Protein AF-A0A929JTQ0-F1 (afdb_monomer)

Solvent-accessible surface area (backbone atoms only — not comparable to full-atom values): 19040 Å² total; per-residue (Å²): 134,83,78,92,74,85,78,52,72,68,59,50,51,52,53,49,51,53,52,39,44,45,23,65,72,21,88,80,27,29,71,74,43,48,47,44,51,53,51,51,36,35,36,47,30,20,32,76,68,68,42,73,74,62,90,76,63,31,26,30,46,83,87,25,57,42,44,72,71,56,53,58,56,50,50,52,32,43,75,69,57,45,27,46,80,41,82,46,68,64,90,87,49,61,96,83,59,78,66,40,67,24,44,34,36,72,54,76,80,70,85,81,57,53,71,69,56,48,52,34,52,49,54,45,41,73,76,47,35,88,51,52,60,68,56,52,42,60,41,53,55,30,16,57,58,51,66,74,34,55,76,71,35,63,47,65,60,86,83,49,82,63,34,72,68,53,68,36,60,52,51,68,73,53,55,47,56,74,69,57,40,58,81,59,66,94,68,70,91,62,75,94,76,77,92,78,84,56,94,44,71,80,52,72,68,55,52,48,49,47,41,56,57,54,30,48,44,89,91,67,53,68,66,54,94,89,44,71,41,42,38,60,64,45,48,51,52,17,53,49,65,44,66,57,71,70,88,66,90,65,91,68,80,71,46,69,45,49,46,24,16,41,35,19,32,41,34,42,74,64,45,26,37,55,94,48,15,62,64,34,20,49,52,50,21,51,52,30,36,43,60,72,46,32,44,68,53,66,66,55,56,72,76,57,65,64,93,47,76,50,51,68,46,32,26,58,39,44,62,70,50,39,46,74,62,91,61,84,78,132

Radius of gyration: 24.0 Å; Cα contacts (8 Å, |Δi|>4): 415; chains: 1; bounding box: 54×50×74 Å

Structure (mmCIF, N/CA/C/O backbone):
data_AF-A0A929JTQ0-F1
#
_entry.id   AF-A0A929JTQ0-F1
#
loop_
_atom_site.group_PDB
_atom_site.id
_atom_site.type_symbol
_atom_site.label_atom_id
_atom_site.label_alt_id
_atom_site.label_comp_id
_atom_site.label_asym_id
_atom_site.label_entity_id
_atom_site.label_seq_id
_atom_site.pdbx_PDB_ins_code
_atom_site.Cartn_x
_atom_site.Cartn_y
_atom_site.Cartn_z
_atom_site.occupancy
_atom_site.B_iso_or_equiv
_atom_site.auth_seq_id
_atom_site.auth_comp_id
_atom_site.auth_asym_id
_atom_site.auth_atom_id
_atom_site.pdbx_PDB_model_num
ATOM 1 N N . MET A 1 1 ? 11.206 11.860 13.163 1.00 41.91 1 MET A N 1
ATOM 2 C CA . MET A 1 1 ? 10.209 12.828 13.642 1.00 41.91 1 MET A CA 1
ATOM 3 C C . MET A 1 1 ? 9.107 11.986 14.241 1.00 41.91 1 MET A C 1
ATOM 5 O O . MET A 1 1 ? 8.365 11.363 13.494 1.00 41.91 1 MET A O 1
ATOM 9 N N . GLU A 1 2 ? 9.133 11.807 15.557 1.00 43.16 2 GLU A N 1
ATOM 10 C CA . GLU A 1 2 ? 7.980 11.273 16.280 1.00 43.16 2 GLU A CA 1
ATOM 11 C C . GLU A 1 2 ? 7.036 12.456 16.466 1.00 43.16 2 GLU A C 1
ATOM 13 O O . GLU A 1 2 ? 7.453 13.511 16.941 1.00 43.16 2 GLU A O 1
ATOM 18 N N . VAL A 1 3 ? 5.811 12.337 15.966 1.00 52.31 3 VAL A N 1
ATOM 19 C CA . VAL A 1 3 ? 4.768 13.316 16.265 1.00 52.31 3 VAL A CA 1
ATOM 20 C C . VAL A 1 3 ? 4.344 13.030 17.701 1.00 52.31 3 VAL A C 1
ATOM 22 O O . VAL A 1 3 ? 3.876 11.924 17.970 1.00 52.31 3 VAL A O 1
ATOM 25 N N . ASP A 1 4 ? 4.541 13.992 18.607 1.00 56.50 4 ASP A N 1
ATOM 26 C CA . ASP A 1 4 ? 4.052 13.926 19.990 1.00 56.50 4 ASP A CA 1
ATOM 27 C C . ASP A 1 4 ? 2.521 14.001 19.965 1.00 56.50 4 ASP A C 1
ATOM 29 O O . ASP A 1 4 ? 1.899 15.058 20.057 1.00 56.50 4 ASP A O 1
ATOM 33 N N . TYR A 1 5 ? 1.904 12.850 19.726 1.00 72.56 5 TYR A N 1
ATOM 34 C CA . TYR A 1 5 ? 0.466 12.678 19.699 1.00 72.56 5 TYR A CA 1
ATOM 35 C C . TYR A 1 5 ? 0.019 12.117 21.049 1.00 72.56 5 TYR A C 1
ATOM 37 O O . TYR A 1 5 ? 0.341 10.983 21.413 1.00 72.56 5 TYR A O 1
ATOM 45 N N . THR A 1 6 ? -0.724 12.928 21.799 1.00 78.25 6 THR A N 1
ATOM 46 C CA . THR A 1 6 ? -1.354 12.529 23.055 1.00 78.25 6 THR A CA 1
ATOM 47 C C . THR A 1 6 ? -2.768 12.036 22.778 1.00 78.25 6 THR A C 1
ATOM 49 O O . THR A 1 6 ? -3.643 12.776 22.337 1.00 78.25 6 THR A O 1
ATOM 52 N N . MET A 1 7 ? -2.981 10.749 23.025 1.00 86.06 7 MET A N 1
ATOM 53 C CA . MET A 1 7 ? -4.270 10.091 22.854 1.00 86.06 7 MET A CA 1
ATOM 54 C C . MET A 1 7 ? -5.093 10.229 24.136 1.00 86.06 7 MET A C 1
ATOM 56 O O . MET A 1 7 ? -4.613 9.871 25.216 1.00 86.06 7 MET A O 1
ATOM 60 N N . ASP A 1 8 ? -6.320 10.734 24.022 1.00 89.44 8 ASP A N 1
ATOM 61 C CA . ASP A 1 8 ? -7.249 10.769 25.150 1.00 89.44 8 ASP A CA 1
ATOM 62 C C . ASP A 1 8 ? -7.794 9.361 25.476 1.00 89.44 8 ASP A C 1
ATOM 64 O O . ASP A 1 8 ? -7.630 8.402 24.715 1.00 89.44 8 ASP A O 1
ATOM 68 N N . GLN A 1 9 ? -8.387 9.206 26.663 1.00 88.69 9 GLN A N 1
ATOM 69 C CA . GLN A 1 9 ? -8.849 7.897 27.135 1.00 88.69 9 GLN A CA 1
ATOM 70 C C . GLN A 1 9 ? -10.014 7.351 26.294 1.00 88.69 9 GLN A C 1
ATOM 72 O O . GLN A 1 9 ? -10.089 6.143 26.080 1.00 88.69 9 GLN A O 1
ATOM 77 N N . GLU A 1 10 ? -10.888 8.225 25.791 1.00 88.94 10 GLU A N 1
ATOM 78 C CA . GLU A 1 10 ? -12.033 7.838 24.964 1.00 88.94 10 GLU A CA 1
ATOM 79 C C . GLU A 1 10 ? -11.559 7.252 23.629 1.00 88.94 10 GLU A C 1
ATOM 81 O O . GLU A 1 10 ? -11.946 6.147 23.249 1.00 88.94 10 GLU A O 1
ATOM 86 N N . GLU A 1 11 ? -10.644 7.941 22.950 1.00 89.62 11 GLU A N 1
ATOM 87 C CA . GLU A 1 11 ? -10.046 7.482 21.704 1.00 89.62 11 GLU A CA 1
ATOM 88 C C . GLU A 1 11 ? -9.268 6.177 21.889 1.00 89.62 11 GLU A C 1
ATOM 90 O O . GLU A 1 11 ? -9.381 5.246 21.084 1.00 89.62 11 GLU A O 1
ATOM 95 N N . LYS A 1 12 ? -8.515 6.077 22.985 1.00 91.25 12 LYS A N 1
ATOM 96 C CA . LYS A 1 12 ? -7.801 4.857 23.350 1.00 91.25 12 LYS A CA 1
ATOM 97 C C . LYS A 1 12 ? -8.748 3.669 23.498 1.00 91.25 12 LYS A C 1
ATOM 99 O O . LYS A 1 12 ? -8.435 2.580 23.016 1.00 91.25 12 LYS A O 1
ATOM 104 N N . ASP A 1 13 ? -9.900 3.869 24.128 1.00 90.44 13 ASP A N 1
ATOM 105 C CA . ASP A 1 13 ? -10.902 2.821 24.309 1.00 90.44 13 ASP A CA 1
ATOM 106 C C . ASP A 1 13 ? -11.564 2.428 22.981 1.00 90.44 13 ASP A C 1
ATOM 108 O O . ASP A 1 13 ? -11.766 1.237 22.729 1.00 90.44 13 ASP A O 1
ATOM 112 N N . VAL A 1 14 ? -11.807 3.381 22.072 1.00 91.25 14 VAL A N 1
ATOM 113 C CA . VAL A 1 14 ? -12.258 3.073 20.702 1.00 91.25 14 VAL A CA 1
ATOM 114 C C . VAL A 1 14 ? -11.241 2.181 19.988 1.00 91.25 14 VAL A C 1
ATOM 116 O O . VAL A 1 14 ? -11.608 1.118 19.486 1.00 91.25 14 VAL A O 1
ATOM 119 N N . ILE A 1 15 ? -9.957 2.549 19.991 1.00 93.56 15 ILE A N 1
ATOM 120 C CA . ILE A 1 15 ? -8.895 1.757 19.350 1.00 93.56 15 ILE A CA 1
ATOM 121 C C . ILE A 1 15 ? -8.788 0.368 19.977 1.00 93.56 15 ILE A C 1
ATOM 123 O O . ILE A 1 15 ? -8.655 -0.618 19.248 1.00 93.56 15 ILE A O 1
ATOM 127 N N . LYS A 1 16 ? -8.889 0.261 21.309 1.00 92.75 16 LYS A N 1
ATOM 128 C CA . LYS A 1 16 ? -8.909 -1.039 21.991 1.00 92.75 16 LYS A CA 1
ATOM 129 C C . LYS A 1 16 ? -10.018 -1.929 21.447 1.00 92.75 16 LYS A C 1
ATOM 131 O O . LYS A 1 16 ? -9.743 -3.057 21.044 1.00 92.75 16 LYS A O 1
ATOM 136 N N . ASN A 1 17 ? -11.233 -1.398 21.353 1.00 92.25 17 ASN A N 1
ATOM 137 C CA . ASN A 1 17 ? -12.387 -2.137 20.849 1.00 92.25 17 ASN A CA 1
ATOM 138 C C . ASN A 1 17 ? -12.235 -2.533 19.369 1.00 92.25 17 ASN A C 1
ATOM 140 O O . ASN A 1 17 ? -12.619 -3.641 18.994 1.00 92.25 17 ASN A O 1
ATOM 144 N N . LEU A 1 18 ? -11.627 -1.685 18.528 1.00 94.00 18 LEU A N 1
ATOM 145 C CA . LEU A 1 18 ? -11.317 -2.026 17.131 1.00 94.00 18 LEU A CA 1
ATOM 146 C C . LEU A 1 18 ? -10.306 -3.180 17.031 1.00 94.00 18 LEU A C 1
ATOM 148 O O . LEU A 1 18 ? -10.489 -4.102 16.234 1.00 94.00 18 LEU A O 1
ATOM 152 N N . ILE A 1 19 ? -9.252 -3.149 17.852 1.00 94.12 19 ILE A N 1
ATOM 153 C CA . ILE A 1 19 ? -8.225 -4.199 17.904 1.00 94.12 19 ILE A CA 1
ATOM 154 C C . ILE A 1 19 ? -8.824 -5.518 18.397 1.00 94.12 19 ILE A C 1
ATOM 156 O O . ILE A 1 19 ? -8.577 -6.554 17.780 1.00 94.12 19 ILE A O 1
ATOM 160 N N . VAL A 1 20 ? -9.637 -5.484 19.459 1.00 93.19 20 VAL A N 1
ATOM 161 C CA . VAL A 1 20 ? -10.366 -6.656 19.969 1.00 93.19 20 VAL A CA 1
ATOM 162 C C . VAL A 1 20 ? -11.252 -7.237 18.874 1.00 93.19 20 VAL A C 1
ATOM 164 O O . VAL A 1 20 ? -11.147 -8.425 18.576 1.00 93.19 20 VAL A O 1
ATOM 167 N N . TYR A 1 21 ? -12.056 -6.399 18.209 1.00 93.75 21 TYR A N 1
ATOM 168 C CA . TYR A 1 21 ? -12.932 -6.830 17.121 1.00 93.75 21 TYR A CA 1
ATOM 169 C C . TYR A 1 21 ? -12.148 -7.586 16.042 1.00 93.75 21 TYR A C 1
ATOM 171 O O . TYR A 1 21 ? -12.494 -8.721 15.716 1.00 93.75 21 TYR A O 1
ATOM 179 N N . LEU A 1 22 ? -11.069 -6.989 15.519 1.00 94.75 22 LEU A N 1
ATOM 180 C CA . LEU A 1 22 ? -10.238 -7.616 14.487 1.00 94.75 22 LEU A CA 1
ATOM 181 C C . LEU A 1 22 ? -9.545 -8.882 15.001 1.00 94.75 22 LEU A C 1
ATOM 183 O O . LEU A 1 22 ? -9.461 -9.864 14.266 1.00 94.75 22 LEU A O 1
ATOM 187 N N . GLY A 1 23 ? -9.076 -8.886 16.251 1.00 93.25 23 GLY A N 1
ATOM 188 C CA . GLY A 1 23 ? -8.448 -10.044 16.890 1.00 93.25 23 GLY A CA 1
ATOM 189 C C . GLY A 1 23 ? -9.393 -11.231 17.078 1.00 93.25 23 GLY A C 1
ATOM 190 O O . GLY A 1 23 ? -8.931 -12.373 17.088 1.00 93.25 23 GLY A O 1
ATOM 191 N N . CYS A 1 24 ? -10.702 -10.983 17.192 1.00 92.00 24 CYS A N 1
ATOM 192 C CA . CYS A 1 24 ? -11.729 -12.023 17.203 1.00 92.00 24 CYS A CA 1
ATOM 193 C C . CYS A 1 24 ? -12.063 -12.528 15.793 1.00 92.00 24 CYS A C 1
ATOM 195 O O . CYS A 1 24 ? -12.290 -13.721 15.611 1.00 92.00 24 CYS A O 1
ATOM 197 N N . THR A 1 25 ? -12.147 -11.634 14.803 1.00 92.62 25 THR A N 1
ATOM 198 C CA . THR A 1 25 ? -12.738 -11.963 13.494 1.00 92.62 25 THR A CA 1
ATOM 199 C C . THR A 1 25 ? -11.727 -12.328 12.414 1.00 92.62 25 THR A C 1
ATOM 201 O O . THR A 1 25 ? -12.088 -13.006 11.462 1.00 92.62 25 THR A O 1
ATOM 204 N N . VAL A 1 26 ? -10.476 -11.875 12.518 1.00 92.44 26 VAL A N 1
ATOM 205 C CA . VAL A 1 26 ? -9.445 -12.129 11.506 1.00 92.44 26 VAL A CA 1
ATOM 206 C C . VAL A 1 26 ? -8.590 -13.323 11.929 1.00 92.44 26 VAL A C 1
ATOM 208 O O . VAL A 1 26 ? -7.926 -13.314 12.970 1.00 92.44 26 VAL A O 1
ATOM 211 N N . SER A 1 27 ? -8.583 -14.374 11.106 1.00 88.06 27 SER A N 1
ATOM 212 C CA . SER A 1 27 ? -7.872 -15.625 11.401 1.00 88.06 27 SER A CA 1
ATOM 213 C C . SER A 1 27 ? -6.362 -15.423 11.531 1.00 88.06 27 SER A C 1
ATOM 215 O O . SER A 1 27 ? -5.783 -15.795 12.551 1.00 88.06 27 SER A O 1
ATOM 217 N N . HIS A 1 28 ? -5.749 -14.758 10.549 1.00 88.38 28 HIS A N 1
ATOM 218 C CA . HIS A 1 28 ? -4.313 -14.472 10.506 1.00 88.38 28 HIS A CA 1
ATOM 219 C C . HIS A 1 28 ? -4.061 -12.966 10.629 1.00 88.38 28 HIS A C 1
ATOM 221 O O . HIS A 1 28 ? -3.900 -12.263 9.625 1.00 88.38 28 HIS A O 1
ATOM 227 N N . LEU A 1 29 ? -4.068 -12.459 11.864 1.00 92.94 29 LEU A N 1
ATOM 228 C CA . LEU A 1 29 ? -3.892 -11.039 12.167 1.00 92.94 29 LEU A CA 1
ATOM 229 C C . LEU A 1 29 ? -2.488 -10.754 12.711 1.00 92.94 29 LEU A C 1
ATOM 231 O O . LEU A 1 29 ? -2.248 -10.811 13.908 1.00 92.94 29 LEU A O 1
ATOM 235 N N . GLN A 1 30 ? -1.548 -10.424 11.833 1.00 91.69 30 GLN A N 1
ATOM 236 C CA . GLN A 1 30 ? -0.231 -9.919 12.240 1.00 91.69 30 GLN A CA 1
ATOM 237 C C . GLN A 1 30 ? -0.335 -8.449 12.681 1.00 91.69 30 GLN A C 1
ATOM 239 O O . GLN A 1 30 ? -1.172 -7.720 12.148 1.00 91.69 30 GLN A O 1
ATOM 244 N N . GLU A 1 31 ? 0.555 -7.972 13.561 1.00 90.44 31 GLU A N 1
ATOM 245 C CA . GLU A 1 31 ? 0.602 -6.555 13.989 1.00 90.44 31 GLU A CA 1
ATOM 246 C C . GLU A 1 31 ? 0.649 -5.590 12.793 1.00 90.44 31 GLU A C 1
ATOM 248 O O . GLU A 1 31 ? -0.105 -4.618 12.711 1.00 90.44 31 GLU A O 1
ATOM 253 N N . VAL A 1 32 ? 1.484 -5.908 11.801 1.00 89.38 32 VAL A N 1
ATOM 254 C CA . VAL A 1 32 ? 1.602 -5.108 10.578 1.00 89.38 32 VAL A CA 1
ATOM 255 C C . VAL A 1 32 ? 0.312 -5.101 9.756 1.00 89.38 32 VAL A C 1
ATOM 257 O O . VAL A 1 32 ? -0.032 -4.059 9.204 1.00 89.38 32 VAL A O 1
ATOM 260 N N . LYS A 1 33 ? -0.433 -6.218 9.706 1.00 93.94 33 LYS A N 1
ATOM 261 C CA . LYS A 1 33 ? -1.731 -6.313 9.016 1.00 93.94 33 LYS A CA 1
ATOM 262 C C . LYS A 1 33 ? -2.813 -5.550 9.780 1.00 93.94 33 LYS A C 1
ATOM 264 O O . LYS A 1 33 ? -3.588 -4.840 9.152 1.00 93.94 33 LYS A O 1
ATOM 269 N N . LEU A 1 34 ? -2.825 -5.638 11.110 1.00 95.12 34 LEU A N 1
ATOM 270 C CA . LEU A 1 34 ? -3.737 -4.898 11.983 1.00 95.12 34 LEU A CA 1
ATOM 271 C C . LEU A 1 34 ? -3.653 -3.388 11.734 1.00 95.12 34 LEU A C 1
ATOM 273 O O . LEU A 1 34 ? -4.678 -2.751 11.513 1.00 95.12 34 LEU A O 1
ATOM 277 N N . ASN A 1 35 ? -2.439 -2.833 11.677 1.00 94.31 35 ASN A N 1
ATOM 278 C CA . ASN A 1 35 ? -2.235 -1.406 11.409 1.00 94.31 35 ASN A CA 1
ATOM 279 C C . ASN A 1 35 ? -2.871 -0.980 10.071 1.00 94.31 35 ASN A C 1
ATOM 281 O O . ASN A 1 35 ? -3.588 0.017 10.004 1.00 94.31 35 ASN A O 1
ATOM 285 N N . LYS A 1 36 ? -2.685 -1.788 9.014 1.00 95.88 36 LYS A N 1
ATOM 286 C CA . LYS A 1 36 ? -3.285 -1.506 7.701 1.00 95.88 36 LYS A CA 1
ATOM 287 C C . LYS A 1 36 ? -4.802 -1.674 7.711 1.00 95.88 36 LYS A C 1
ATOM 289 O O . LYS A 1 36 ? -5.483 -0.846 7.127 1.00 95.88 36 LYS A O 1
ATOM 294 N N . LEU A 1 37 ? -5.340 -2.695 8.380 1.00 97.44 37 LEU A N 1
ATOM 295 C CA . LEU A 1 37 ? -6.789 -2.907 8.465 1.00 97.44 37 LEU A CA 1
ATOM 296 C C . LEU A 1 37 ? -7.502 -1.778 9.217 1.00 97.44 37 LEU A C 1
ATOM 298 O O . LEU A 1 37 ? -8.585 -1.383 8.801 1.00 97.44 37 LEU A O 1
ATOM 302 N N . ILE A 1 38 ? -6.892 -1.210 10.263 1.00 96.88 38 ILE A N 1
ATOM 303 C CA . ILE A 1 38 ? -7.450 -0.028 10.941 1.00 96.88 38 ILE A CA 1
ATOM 304 C C . ILE A 1 38 ? -7.435 1.184 9.999 1.00 96.88 38 ILE A C 1
ATOM 306 O O . ILE A 1 38 ? -8.422 1.912 9.932 1.00 96.88 38 ILE A O 1
ATOM 310 N N . TYR A 1 39 ? -6.379 1.366 9.200 1.00 97.25 39 TYR A N 1
ATOM 311 C CA . TYR A 1 39 ? -6.379 2.388 8.149 1.00 97.25 39 TYR A CA 1
ATOM 312 C C . TYR A 1 39 ? -7.484 2.157 7.100 1.00 97.25 39 TYR A C 1
ATOM 314 O O . TYR A 1 39 ? -8.177 3.099 6.725 1.00 97.25 39 TYR A O 1
ATOM 322 N N . VAL A 1 40 ? -7.703 0.914 6.650 1.00 97.50 40 VAL A N 1
ATOM 323 C CA . VAL A 1 40 ? -8.821 0.593 5.741 1.00 97.50 40 VAL A CA 1
ATOM 324 C C . VAL A 1 40 ? -10.165 0.922 6.393 1.00 97.50 40 VAL A C 1
ATOM 326 O O . VAL A 1 40 ? -11.017 1.534 5.755 1.00 97.50 40 VAL A O 1
ATOM 329 N N . ALA A 1 41 ? -10.335 0.607 7.678 1.00 97.06 41 ALA A N 1
ATOM 330 C CA . ALA A 1 41 ? -11.531 0.978 8.424 1.00 97.06 41 ALA A CA 1
ATOM 331 C C . ALA A 1 41 ? -11.725 2.497 8.510 1.00 97.06 41 ALA A C 1
ATOM 333 O O . ALA A 1 41 ? -12.853 2.960 8.365 1.00 97.06 41 ALA A O 1
ATOM 334 N N . HIS A 1 42 ? -10.653 3.285 8.653 1.00 95.75 42 HIS A N 1
ATOM 335 C CA . HIS A 1 42 ? -10.734 4.747 8.561 1.00 95.75 42 HIS A CA 1
ATOM 336 C C . HIS A 1 42 ? -11.249 5.208 7.197 1.00 95.75 42 HIS A C 1
ATOM 338 O O . HIS A 1 42 ? -12.134 6.060 7.148 1.00 95.75 42 HIS A O 1
ATOM 344 N N . LEU A 1 43 ? -10.736 4.635 6.102 1.00 96.12 43 LEU A N 1
ATOM 345 C CA . LEU A 1 43 ? -11.192 4.970 4.750 1.00 96.12 43 LEU A CA 1
ATOM 346 C C . LEU A 1 43 ? -12.678 4.668 4.569 1.00 96.12 43 LEU A C 1
ATOM 348 O O . LEU A 1 43 ? -13.425 5.525 4.104 1.00 96.12 43 LEU A O 1
ATOM 352 N N . TYR A 1 44 ? -13.107 3.470 4.965 1.00 97.38 44 TYR A N 1
ATOM 353 C CA . TYR A 1 44 ? -14.489 3.024 4.806 1.00 97.38 44 TYR A CA 1
ATOM 354 C C . TYR A 1 44 ? -15.438 3.853 5.676 1.00 97.38 44 TYR A C 1
ATOM 356 O O . TYR A 1 44 ? -16.478 4.301 5.200 1.00 97.38 44 TYR A O 1
ATOM 364 N N . HIS A 1 45 ? -15.070 4.109 6.936 1.00 96.56 45 HIS A N 1
ATOM 365 C CA . HIS A 1 45 ? -15.885 4.913 7.845 1.00 96.56 45 HIS A CA 1
ATOM 366 C C . HIS A 1 45 ? -16.037 6.351 7.346 1.00 96.56 45 HIS A C 1
ATOM 368 O O . HIS A 1 45 ? -17.151 6.866 7.263 1.00 96.56 45 HIS A O 1
ATOM 374 N N . TYR A 1 46 ? -14.924 6.978 6.961 1.00 96.31 46 TYR A N 1
ATOM 375 C CA . TYR A 1 46 ? -14.929 8.352 6.480 1.00 96.31 46 TYR A CA 1
ATOM 376 C C . TYR A 1 46 ? -15.681 8.486 5.155 1.00 96.31 46 TYR A C 1
ATOM 378 O O . TYR A 1 46 ? -16.446 9.427 4.982 1.00 96.31 46 TYR A O 1
ATOM 386 N N . SER A 1 47 ? -15.535 7.514 4.253 1.00 94.56 47 SER A N 1
ATOM 387 C CA . SER A 1 47 ? -16.283 7.450 2.997 1.00 94.56 47 SER A CA 1
ATOM 388 C C . SER A 1 47 ? -17.800 7.355 3.223 1.00 94.56 47 SER A C 1
ATOM 390 O O . SER A 1 47 ? -18.548 8.126 2.626 1.00 94.56 47 SER A O 1
ATOM 392 N N . ASN A 1 48 ? -18.240 6.486 4.141 1.00 95.19 48 ASN A N 1
ATOM 393 C CA . ASN A 1 48 ? -19.660 6.234 4.410 1.00 95.19 48 ASN A CA 1
ATOM 394 C C . ASN A 1 48 ? -20.344 7.350 5.218 1.00 95.19 48 ASN A C 1
ATOM 396 O O . ASN A 1 48 ? -21.523 7.632 5.007 1.00 95.19 48 ASN A O 1
ATOM 400 N N . TYR A 1 49 ? -19.637 7.951 6.181 1.00 95.12 49 TYR A N 1
ATOM 401 C CA . TYR A 1 49 ? -20.251 8.825 7.191 1.00 95.12 49 TYR A CA 1
ATOM 402 C C . TYR A 1 49 ? -19.673 10.243 7.232 1.00 95.12 49 TYR A C 1
ATOM 404 O O . TYR A 1 49 ? -20.207 11.093 7.940 1.00 95.12 49 TYR A O 1
ATOM 412 N N . GLY A 1 50 ? -18.580 10.519 6.513 1.00 93.44 50 GLY A N 1
ATOM 413 C CA . GLY A 1 50 ? -17.890 11.813 6.548 1.00 93.44 50 GLY A CA 1
ATOM 414 C C . GLY A 1 50 ? -17.205 12.133 7.880 1.00 93.44 50 GLY A C 1
ATOM 415 O O . GLY A 1 50 ? -16.790 13.270 8.098 1.00 93.44 50 GLY A O 1
ATOM 416 N N . LEU A 1 51 ? -17.082 11.147 8.774 1.00 92.94 51 LEU A N 1
ATOM 417 C CA . LEU A 1 51 ? -16.483 11.276 10.102 1.00 92.94 51 LEU A CA 1
ATOM 418 C C . LEU A 1 51 ? -15.261 10.368 10.223 1.00 92.94 51 LEU A C 1
ATOM 420 O O . LEU A 1 51 ? -15.214 9.288 9.634 1.00 92.94 51 LEU A O 1
ATOM 424 N N . LEU A 1 52 ? -14.251 10.811 10.971 1.00 90.81 52 LEU A N 1
ATOM 425 C CA . LEU A 1 52 ? -13.104 9.964 11.275 1.00 90.81 52 LEU A CA 1
ATOM 426 C C . LEU A 1 52 ? -13.490 8.915 12.317 1.00 90.81 52 LEU A C 1
ATOM 428 O O . LEU A 1 52 ? -14.133 9.239 13.312 1.00 90.81 52 LEU A O 1
ATOM 432 N N . LEU A 1 53 ? -13.048 7.676 12.101 1.00 91.19 53 LEU A N 1
ATOM 433 C CA . LEU A 1 53 ? -13.258 6.588 13.057 1.00 91.19 53 LEU A CA 1
ATOM 434 C C . LEU A 1 53 ? -12.460 6.823 14.352 1.00 91.19 53 LEU A C 1
ATOM 436 O O . LEU A 1 53 ? -12.976 6.598 15.443 1.00 91.19 53 LEU A O 1
ATOM 440 N N . THR A 1 54 ? -11.220 7.305 14.226 1.00 91.50 54 THR A N 1
ATOM 441 C CA . THR A 1 54 ? -10.388 7.824 15.322 1.00 91.50 54 THR A CA 1
ATOM 442 C C . THR A 1 54 ? -9.585 9.034 14.825 1.00 91.50 54 THR A C 1
ATOM 444 O O . THR A 1 54 ? -9.452 9.248 13.617 1.00 91.50 54 THR A O 1
ATOM 447 N N . LYS A 1 55 ? -9.025 9.837 15.735 1.00 91.12 55 LYS A N 1
ATOM 448 C CA . LYS A 1 55 ? -8.137 10.969 15.405 1.00 91.12 55 LYS A CA 1
ATOM 449 C C . LYS A 1 55 ? -6.679 10.526 15.225 1.00 91.12 55 LYS A C 1
ATOM 451 O O . LYS A 1 55 ? -5.804 11.362 15.008 1.00 91.12 55 LYS A O 1
ATOM 456 N N . THR A 1 56 ? -6.410 9.225 15.317 1.00 91.38 56 THR A N 1
ATOM 457 C CA . THR A 1 56 ? -5.065 8.664 15.288 1.00 91.38 56 THR A CA 1
ATOM 458 C C . THR A 1 56 ? -4.390 8.974 13.953 1.00 91.38 56 THR A C 1
ATOM 460 O O . THR A 1 56 ? -4.904 8.578 12.900 1.00 91.38 56 THR A O 1
ATOM 463 N N . PRO A 1 57 ? -3.225 9.645 13.961 1.00 91.75 57 PRO A N 1
ATOM 464 C CA . PRO A 1 57 ? -2.531 9.976 12.732 1.00 91.75 57 PRO A CA 1
ATOM 465 C C . PRO A 1 57 ? -1.894 8.724 12.124 1.00 91.75 57 PRO A C 1
ATOM 467 O O . PRO A 1 57 ? -1.142 7.995 12.776 1.00 91.75 57 PRO A O 1
ATOM 470 N N . PHE A 1 58 ? -2.156 8.508 10.837 1.00 94.44 58 PHE A N 1
ATOM 471 C CA . PHE A 1 58 ? -1.424 7.540 10.029 1.00 94.44 58 PHE A CA 1
ATOM 472 C C . PHE A 1 58 ? -0.337 8.266 9.258 1.00 94.44 58 PHE A C 1
ATOM 474 O O . PHE A 1 58 ? -0.631 9.143 8.457 1.00 94.44 58 PHE A O 1
ATOM 481 N N . LEU A 1 59 ? 0.915 7.886 9.472 1.00 89.81 59 LEU A N 1
ATOM 482 C CA . LEU A 1 59 ? 2.039 8.405 8.710 1.00 89.81 59 LEU A CA 1
ATOM 483 C C . LEU A 1 59 ? 2.208 7.616 7.412 1.00 89.81 59 LEU A C 1
ATOM 485 O O . LEU A 1 59 ? 2.055 6.387 7.384 1.00 89.81 59 LEU A O 1
ATOM 489 N N . ASN A 1 60 ? 2.573 8.311 6.341 1.00 83.69 60 ASN A N 1
ATOM 490 C CA . ASN A 1 60 ? 2.907 7.681 5.073 1.00 83.69 60 ASN A CA 1
ATOM 491 C C . ASN A 1 60 ? 4.327 7.090 5.120 1.00 83.69 60 ASN A C 1
ATOM 493 O O . ASN A 1 60 ? 5.315 7.823 5.134 1.00 83.69 60 ASN A O 1
ATOM 497 N N . PHE A 1 61 ? 4.453 5.760 5.082 1.00 81.94 61 PHE A N 1
ATOM 498 C CA . PHE A 1 61 ? 5.745 5.094 4.910 1.00 81.94 61 PHE A CA 1
ATOM 499 C C . PHE A 1 61 ? 5.806 4.211 3.662 1.00 81.94 61 PHE A C 1
ATOM 501 O O . PHE A 1 61 ? 4.795 3.815 3.096 1.00 81.94 61 PHE A O 1
ATOM 508 N N . SER A 1 62 ? 7.024 3.820 3.262 1.00 73.00 62 SER A N 1
ATOM 509 C CA . SER A 1 62 ? 7.288 2.922 2.125 1.00 73.00 62 SER A CA 1
ATOM 510 C C . SER A 1 62 ? 6.530 1.601 2.181 1.00 73.00 62 SER A C 1
ATOM 512 O O . SER A 1 62 ? 6.133 1.072 1.152 1.00 73.00 62 SER A O 1
ATOM 514 N N . HIS A 1 63 ? 6.297 1.097 3.385 1.00 79.38 63 HIS A N 1
ATOM 515 C CA . HIS A 1 63 ? 5.575 -0.137 3.652 1.00 79.38 63 HIS A CA 1
ATOM 516 C C . HIS A 1 63 ? 4.100 0.137 4.006 1.00 79.38 63 HIS A C 1
ATOM 518 O O . HIS 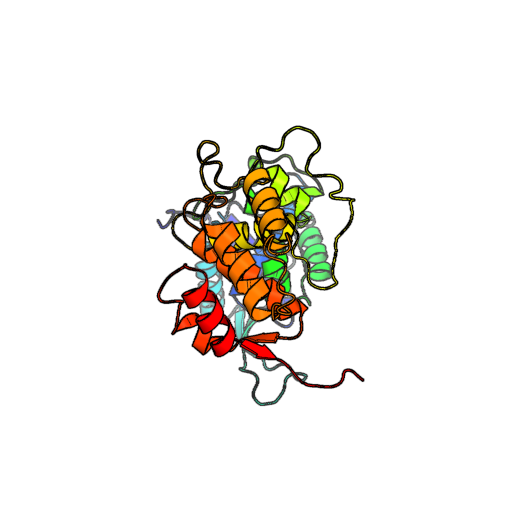A 1 63 ? 3.485 -0.611 4.769 1.00 79.38 63 HIS A O 1
ATOM 524 N N . GLY A 1 64 ? 3.527 1.227 3.492 1.00 88.50 64 GLY A N 1
ATOM 525 C CA . GLY A 1 64 ? 2.131 1.614 3.682 1.00 88.50 64 GLY A CA 1
ATOM 526 C C . GLY A 1 64 ? 1.871 2.466 4.934 1.00 88.50 64 GLY A C 1
ATOM 527 O O . GLY A 1 64 ? 2.795 2.752 5.697 1.00 88.50 64 GLY A O 1
ATOM 528 N N . PRO A 1 65 ? 0.603 2.828 5.187 1.00 93.44 65 PRO A N 1
ATOM 529 C CA . PRO A 1 65 ? 0.191 3.719 6.278 1.00 93.44 65 PRO A CA 1
ATOM 530 C C . PRO A 1 65 ? 0.509 3.124 7.653 1.00 93.44 65 PRO A C 1
ATOM 532 O O . PRO A 1 65 ? 0.235 1.947 7.884 1.00 93.44 65 PRO A O 1
ATOM 535 N N . HIS A 1 66 ? 1.096 3.899 8.562 1.00 92.19 66 HIS A N 1
ATOM 536 C CA . HIS A 1 66 ? 1.478 3.420 9.892 1.00 92.19 66 HIS A CA 1
ATOM 537 C C . HIS A 1 66 ? 1.072 4.403 10.984 1.00 92.19 66 HIS A C 1
ATOM 539 O O . HIS A 1 66 ? 1.477 5.562 10.958 1.00 92.19 66 HIS A O 1
ATOM 545 N N . ALA A 1 67 ? 0.350 3.911 11.982 1.00 92.75 67 ALA A N 1
ATOM 546 C CA . ALA A 1 67 ? 0.102 4.631 13.223 1.00 92.75 67 ALA A CA 1
ATOM 547 C C . ALA A 1 67 ? 0.913 4.011 14.372 1.00 92.75 67 ALA A C 1
ATOM 549 O O . ALA A 1 67 ? 0.690 2.850 14.728 1.00 92.75 67 ALA A O 1
ATOM 550 N N . SER A 1 68 ? 1.839 4.778 14.958 1.00 87.75 68 SER A N 1
ATOM 551 C CA . SER A 1 68 ? 2.672 4.341 16.092 1.00 87.75 68 SER A CA 1
ATOM 552 C C . SER A 1 68 ? 1.855 4.153 17.374 1.00 87.75 68 SER A C 1
ATOM 554 O O . SER A 1 68 ? 2.116 3.225 18.138 1.00 87.75 68 SER A O 1
ATOM 556 N N . ALA A 1 69 ? 0.815 4.972 17.567 1.00 89.12 69 ALA A N 1
ATOM 557 C CA . ALA A 1 69 ? -0.092 4.900 18.713 1.00 89.12 69 ALA A CA 1
ATOM 558 C C . ALA A 1 69 ? -0.812 3.545 18.830 1.00 89.12 69 ALA A C 1
ATOM 560 O O . ALA A 1 69 ? -1.137 3.107 19.928 1.00 89.12 69 ALA A O 1
ATOM 561 N N . LEU A 1 70 ? -1.009 2.823 17.721 1.00 91.94 70 LEU A N 1
ATOM 562 C CA . LEU A 1 70 ? -1.612 1.489 17.775 1.00 91.94 70 LEU A CA 1
ATOM 563 C C . LEU A 1 70 ? -0.732 0.499 18.543 1.00 91.94 70 LEU A C 1
ATOM 565 O O . LEU A 1 70 ? -1.251 -0.360 19.249 1.00 91.94 70 LEU A O 1
ATOM 569 N N . ARG A 1 71 ? 0.596 0.630 18.447 1.00 90.56 71 ARG A N 1
ATOM 570 C CA . ARG A 1 71 ? 1.531 -0.288 19.104 1.00 90.56 71 ARG A CA 1
ATOM 571 C C . ARG A 1 71 ? 1.482 -0.168 20.623 1.00 90.56 71 ARG A C 1
ATOM 573 O O . ARG A 1 71 ? 1.508 -1.188 21.306 1.00 90.56 71 ARG A O 1
ATOM 580 N N . SER A 1 72 ? 1.365 1.049 21.157 1.00 90.25 72 SER A N 1
ATOM 581 C CA . SER A 1 72 ? 1.222 1.240 22.606 1.00 90.25 72 SER A CA 1
ATOM 582 C C . SER A 1 72 ? -0.085 0.631 23.123 1.00 90.25 72 SER A C 1
ATOM 584 O O . SER A 1 72 ? -0.073 -0.042 24.151 1.00 90.25 72 SER A O 1
ATOM 586 N N . VAL A 1 73 ? -1.187 0.764 22.375 1.00 92.75 73 VAL A N 1
ATOM 587 C CA . VAL A 1 73 ? -2.477 0.148 22.732 1.00 92.75 73 VAL A CA 1
ATOM 588 C C . VAL A 1 73 ? -2.428 -1.380 22.671 1.00 92.75 73 VAL A C 1
ATOM 590 O O . VAL A 1 73 ? -3.010 -2.043 23.529 1.00 92.75 73 VAL A O 1
ATOM 593 N N . ILE A 1 74 ? -1.735 -1.953 21.682 1.00 92.12 74 ILE A N 1
ATOM 594 C CA . ILE A 1 74 ? -1.527 -3.406 21.593 1.00 92.12 74 ILE A CA 1
ATOM 595 C C . ILE A 1 74 ? -0.738 -3.900 22.808 1.00 92.12 74 ILE A C 1
ATOM 597 O O . ILE A 1 74 ? -1.167 -4.856 23.447 1.00 92.12 74 ILE A O 1
ATOM 601 N N . ASN A 1 75 ? 0.368 -3.237 23.157 1.00 91.62 75 ASN A N 1
ATOM 602 C CA . ASN A 1 75 ? 1.203 -3.630 24.295 1.00 91.62 75 ASN A CA 1
ATOM 603 C C . ASN A 1 75 ? 0.414 -3.633 25.610 1.00 91.62 75 ASN A C 1
ATOM 605 O O . ASN A 1 75 ? 0.456 -4.615 26.339 1.00 91.62 75 ASN A O 1
ATOM 609 N N . GLU A 1 76 ? -0.389 -2.604 25.871 1.00 91.69 76 GLU A N 1
ATOM 610 C CA . GLU A 1 76 ? -1.238 -2.557 27.068 1.00 91.69 76 GLU A CA 1
ATOM 611 C C . GLU A 1 76 ? -2.297 -3.671 27.092 1.00 91.69 76 GLU A C 1
ATOM 613 O O . GLU A 1 76 ? -2.618 -4.240 28.139 1.00 91.69 76 GLU A O 1
ATOM 618 N N . GLN A 1 77 ? -2.857 -4.021 25.933 1.00 90.00 77 GLN A N 1
ATOM 619 C CA . GLN A 1 77 ? -3.793 -5.139 25.839 1.00 90.00 77 GLN A CA 1
ATOM 620 C C . GLN A 1 77 ? -3.121 -6.503 26.042 1.00 90.00 77 GLN A C 1
ATOM 622 O O . GLN A 1 77 ? -3.758 -7.415 26.570 1.00 90.00 77 GLN A O 1
ATOM 627 N N . LEU A 1 78 ? -1.850 -6.641 25.660 1.00 90.94 78 LEU A N 1
ATOM 628 C CA . LEU A 1 78 ? -1.039 -7.820 25.965 1.00 90.94 78 LEU A CA 1
ATOM 629 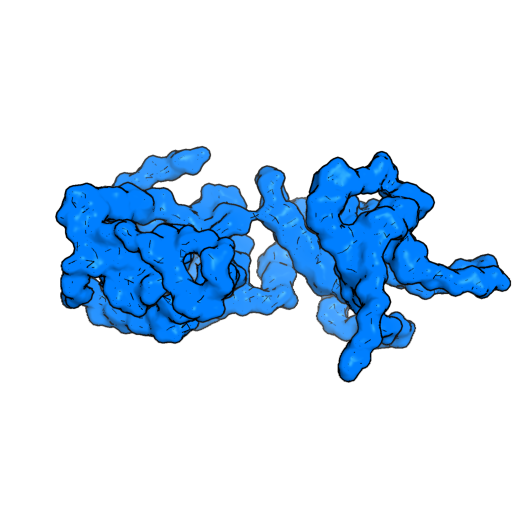C C . LEU A 1 78 ? -0.707 -7.886 27.464 1.00 90.94 78 LEU A C 1
ATOM 631 O O . LEU A 1 78 ? -0.882 -8.933 28.077 1.00 90.94 78 LEU A O 1
ATOM 635 N N . GLU A 1 79 ? -0.306 -6.768 28.074 1.00 91.81 79 GLU A N 1
ATOM 636 C CA . GLU A 1 79 ? 0.003 -6.672 29.511 1.00 91.81 79 GLU A CA 1
ATOM 637 C C . GLU A 1 79 ? -1.218 -6.964 30.394 1.00 91.81 79 GLU A C 1
ATOM 639 O O . GLU A 1 79 ? -1.107 -7.619 31.430 1.00 91.81 79 GLU A O 1
ATOM 644 N N . SER A 1 80 ? -2.404 -6.531 29.962 1.00 88.44 80 SER A N 1
ATOM 645 C CA . SER A 1 80 ? -3.673 -6.812 30.646 1.00 88.44 80 SER A CA 1
ATOM 646 C C . SER A 1 80 ? -4.257 -8.199 30.347 1.00 88.44 80 SER A C 1
ATOM 648 O O . SER A 1 80 ? -5.333 -8.518 30.847 1.00 88.44 80 SER A O 1
ATOM 650 N N . ASN A 1 81 ? -3.578 -9.032 29.545 1.00 86.38 81 ASN A N 1
ATOM 651 C CA . ASN A 1 81 ? -4.056 -10.337 29.061 1.00 86.38 81 ASN A CA 1
ATOM 652 C C . ASN A 1 81 ? -5.382 -10.292 28.272 1.00 86.38 81 ASN A C 1
ATOM 654 O O . ASN A 1 81 ? -6.033 -11.321 28.082 1.00 86.38 81 ASN A O 1
ATOM 658 N N . SER A 1 82 ? -5.778 -9.116 27.775 1.00 85.56 82 SER A N 1
ATOM 659 C CA . SER A 1 82 ? -6.952 -8.956 26.902 1.00 85.56 82 SER A CA 1
ATOM 660 C C . SER A 1 82 ? -6.693 -9.524 25.500 1.00 85.56 82 SER A C 1
ATOM 662 O O . SER A 1 82 ? -7.614 -9.945 24.797 1.00 85.56 82 SER A O 1
ATOM 664 N N . MET A 1 83 ? -5.423 -9.565 25.098 1.00 89.12 83 MET A N 1
ATOM 665 C CA . MET A 1 83 ? -4.948 -10.146 23.846 1.00 89.12 83 MET A CA 1
ATOM 666 C C . MET A 1 83 ? -3.789 -11.100 24.138 1.00 89.12 83 MET A C 1
ATOM 668 O O . MET A 1 83 ? -3.095 -10.963 25.145 1.00 89.12 83 MET A O 1
ATOM 672 N N . ARG A 1 84 ? -3.540 -12.041 23.229 1.00 90.38 84 ARG A N 1
ATOM 673 C CA . ARG A 1 84 ? -2.369 -12.918 23.264 1.00 90.38 84 ARG A CA 1
ATOM 674 C C . ARG A 1 84 ? -1.707 -13.010 21.898 1.00 90.38 84 ARG A C 1
ATOM 676 O O . ARG A 1 84 ? -2.354 -12.853 20.861 1.00 90.38 84 ARG A O 1
ATOM 683 N N . LEU A 1 85 ? -0.409 -13.287 21.922 1.00 90.31 85 LEU A N 1
ATOM 684 C CA . LEU A 1 85 ? 0.358 -13.621 20.732 1.00 90.31 85 LEU A CA 1
ATOM 685 C C . LEU A 1 85 ? 0.348 -15.136 20.549 1.00 90.31 85 LEU A C 1
ATOM 687 O O . LEU A 1 85 ? 0.665 -15.883 21.472 1.00 90.31 85 LEU A O 1
ATOM 691 N N . GLU A 1 86 ? -0.000 -15.583 19.352 1.00 89.25 86 GLU A N 1
ATOM 692 C CA . GLU A 1 86 ? 0.034 -16.990 18.973 1.00 89.25 86 GLU A CA 1
ATOM 693 C C . GLU A 1 86 ? 0.963 -17.196 17.789 1.00 89.25 86 GLU A C 1
ATOM 695 O O . GLU A 1 86 ? 1.076 -16.353 16.899 1.00 89.25 86 GLU A O 1
ATOM 700 N N . ILE A 1 87 ? 1.612 -18.354 17.765 1.00 84.75 87 ILE A N 1
ATOM 701 C CA . ILE A 1 87 ? 2.369 -18.789 16.605 1.00 84.75 87 ILE A CA 1
ATOM 702 C C . ILE A 1 87 ? 1.402 -19.505 15.668 1.00 84.75 87 ILE A C 1
ATOM 704 O O . ILE A 1 87 ? 0.955 -20.613 15.951 1.00 84.75 87 ILE A O 1
ATOM 708 N N . SER A 1 88 ? 1.098 -18.877 14.539 1.00 80.31 88 SER A N 1
ATOM 709 C CA . SER A 1 88 ? 0.283 -19.470 13.489 1.00 80.31 88 SER A CA 1
ATOM 710 C C . SER A 1 88 ? 1.171 -20.088 12.419 1.00 80.31 88 SER A C 1
ATOM 712 O O . SER A 1 88 ? 2.066 -19.439 11.869 1.00 80.31 88 SER A O 1
ATOM 714 N N . ARG A 1 89 ? 0.896 -21.355 12.114 1.00 70.75 89 ARG A N 1
ATOM 715 C CA . ARG A 1 89 ? 1.363 -22.032 10.906 1.00 70.75 89 ARG A CA 1
ATOM 716 C C . ARG A 1 89 ? 0.150 -22.241 10.019 1.00 70.75 89 ARG A C 1
ATOM 718 O O . ARG A 1 89 ? -0.873 -22.720 10.500 1.00 70.75 89 ARG A O 1
ATOM 725 N N . SER A 1 90 ? 0.250 -21.858 8.754 1.00 62.75 90 SER A N 1
ATOM 726 C CA . SER A 1 90 ? -0.774 -22.242 7.790 1.00 62.75 90 SER A CA 1
ATOM 727 C C . SER A 1 90 ? -0.696 -23.756 7.590 1.00 62.75 90 SER A C 1
ATOM 729 O O . SER A 1 90 ? 0.370 -24.278 7.275 1.00 62.75 90 SER A O 1
ATOM 731 N N . GLU A 1 91 ? -1.813 -24.461 7.765 1.00 56.53 91 GLU A N 1
ATOM 732 C CA . GLU A 1 91 ? -1.902 -25.910 7.512 1.00 56.53 91 GLU A CA 1
ATOM 733 C C . GLU A 1 91 ? -1.677 -26.260 6.032 1.00 56.53 91 GLU A C 1
ATOM 735 O O . GLU A 1 91 ? -1.357 -27.397 5.696 1.00 56.53 91 GLU A O 1
ATOM 740 N N . THR A 1 92 ? -1.833 -25.273 5.145 1.00 58.16 92 THR A N 1
ATOM 741 C CA . THR A 1 92 ? -1.682 -25.423 3.690 1.00 58.16 92 THR A CA 1
ATOM 742 C C . THR A 1 92 ? -0.286 -25.062 3.191 1.00 58.16 92 THR A C 1
ATOM 744 O O . THR A 1 92 ? 0.043 -25.324 2.034 1.00 58.16 92 THR A O 1
ATOM 747 N N . GLU A 1 93 ? 0.545 -24.461 4.041 1.00 57.06 93 GLU A N 1
ATOM 748 C CA . GLU A 1 93 ? 1.906 -24.098 3.682 1.00 57.06 93 GLU A CA 1
ATOM 749 C C . GLU A 1 93 ? 2.876 -25.254 3.972 1.00 57.06 93 GLU A C 1
ATOM 751 O O . GLU A 1 93 ? 2.694 -25.993 4.943 1.00 57.06 93 GLU A O 1
ATOM 756 N N . PRO A 1 94 ? 3.919 -25.441 3.140 1.00 55.78 94 PRO A N 1
ATOM 757 C CA . PRO A 1 94 ? 4.899 -26.496 3.357 1.00 55.78 94 PRO A CA 1
ATOM 758 C C . PRO A 1 94 ? 5.520 -26.395 4.763 1.00 55.78 94 PRO A C 1
ATOM 760 O O . PRO A 1 94 ? 5.666 -25.296 5.294 1.00 55.78 94 PRO A O 1
ATOM 763 N N . PRO A 1 95 ? 5.961 -27.515 5.366 1.00 56.94 95 PRO A N 1
ATOM 764 C CA . PRO A 1 95 ? 6.476 -27.564 6.743 1.00 56.94 95 PRO A CA 1
ATOM 765 C C . PRO A 1 95 ? 7.711 -26.679 7.008 1.00 56.94 95 PRO A C 1
ATOM 767 O O . PRO A 1 95 ? 8.111 -26.511 8.159 1.00 56.94 95 PRO A O 1
ATOM 770 N N . TYR A 1 96 ? 8.302 -26.109 5.956 1.00 54.78 96 TYR A N 1
ATOM 771 C CA . TYR A 1 96 ? 9.420 -25.167 6.002 1.00 54.78 96 TYR A CA 1
ATOM 772 C C . TYR A 1 96 ? 8.993 -23.693 5.969 1.00 54.78 96 TYR A C 1
ATOM 774 O O . TYR A 1 96 ? 9.850 -22.814 6.052 1.00 54.78 96 TYR A O 1
ATOM 782 N N . SER A 1 97 ? 7.701 -23.395 5.828 1.00 58.22 97 SER A N 1
ATOM 783 C CA . SER A 1 97 ? 7.210 -22.024 5.891 1.00 58.22 97 SER A CA 1
ATOM 784 C C . SER A 1 97 ? 7.374 -21.472 7.298 1.00 58.22 97 SER A C 1
ATOM 786 O O . SER A 1 97 ? 7.012 -22.107 8.293 1.00 58.22 97 SER A O 1
ATOM 788 N N . ASN A 1 98 ? 7.952 -20.274 7.378 1.00 62.59 98 ASN A N 1
ATOM 789 C CA . ASN A 1 98 ? 8.237 -19.651 8.656 1.00 62.59 98 ASN A CA 1
ATOM 790 C C . ASN A 1 98 ? 6.922 -19.361 9.392 1.00 62.59 98 ASN A C 1
ATOM 792 O O . ASN A 1 98 ? 6.081 -18.632 8.859 1.00 62.59 98 ASN A O 1
ATOM 796 N N . PRO A 1 99 ? 6.738 -19.893 10.614 1.00 70.50 99 PRO A N 1
ATOM 797 C CA . PRO A 1 99 ? 5.582 -19.555 11.425 1.00 70.50 99 PRO A CA 1
ATOM 798 C C . PRO A 1 99 ? 5.484 -18.038 11.615 1.00 70.50 99 PRO A C 1
ATOM 800 O O . PRO A 1 99 ? 6.501 -17.365 11.792 1.00 70.50 99 PRO A O 1
ATOM 803 N N . CYS A 1 100 ? 4.264 -17.505 11.633 1.00 79.62 100 CYS A N 1
ATOM 804 C CA . CYS A 1 100 ? 4.040 -16.084 11.870 1.00 79.62 100 CYS A CA 1
ATOM 805 C C . CYS A 1 100 ? 3.390 -15.834 13.231 1.00 79.62 100 CYS A C 1
ATOM 807 O O . CYS A 1 100 ? 2.563 -16.617 13.696 1.00 79.62 100 CYS A O 1
ATOM 809 N N . ILE A 1 101 ? 3.772 -14.729 13.871 1.00 85.38 101 ILE A N 1
ATOM 810 C CA . ILE A 1 101 ? 3.153 -14.291 15.121 1.00 85.38 101 ILE A CA 1
ATOM 811 C C . ILE A 1 101 ? 1.866 -13.547 14.775 1.00 85.38 101 ILE A C 1
ATOM 813 O O . ILE A 1 101 ? 1.887 -12.564 14.029 1.00 85.38 101 ILE A O 1
ATOM 817 N N . ILE A 1 102 ? 0.754 -14.026 15.317 1.00 89.69 102 ILE A N 1
ATOM 818 C CA . ILE A 1 102 ? -0.562 -13.422 15.155 1.00 89.69 102 ILE A CA 1
ATOM 819 C C . ILE A 1 102 ? -1.099 -12.940 16.497 1.00 89.69 102 ILE A C 1
ATOM 821 O O . ILE A 1 102 ? -0.762 -13.458 17.558 1.00 89.69 102 ILE A O 1
ATOM 825 N N . ILE A 1 103 ? -1.954 -11.936 16.420 1.00 89.88 103 ILE A N 1
ATOM 826 C CA . ILE A 1 103 ? -2.654 -11.321 17.531 1.00 89.88 103 ILE A CA 1
ATOM 827 C C . ILE A 1 103 ? -4.042 -11.961 17.613 1.00 89.88 103 ILE A C 1
ATOM 829 O O . ILE A 1 103 ? -4.796 -11.946 16.637 1.00 89.88 103 ILE A O 1
ATOM 833 N N . LYS A 1 104 ? -4.388 -12.503 18.781 1.00 91.50 104 LYS A N 1
ATOM 834 C CA . LYS A 1 104 ? -5.721 -13.037 19.079 1.00 91.50 104 LYS A CA 1
ATOM 835 C C . LYS A 1 104 ? -6.301 -12.364 20.303 1.00 91.50 104 LYS A C 1
ATOM 837 O O . LYS A 1 104 ? -5.586 -12.116 21.272 1.00 91.50 104 LYS A O 1
ATOM 842 N N . SER A 1 105 ? -7.595 -12.068 20.252 1.00 87.75 105 SER A N 1
ATOM 843 C CA . SER A 1 105 ? -8.292 -11.578 21.436 1.00 87.75 105 SER A CA 1
ATOM 844 C C . SER A 1 105 ? -8.668 -12.730 22.356 1.00 87.75 105 SER A C 1
ATOM 846 O O . SER A 1 105 ? -9.137 -13.771 21.899 1.00 87.75 105 SER A O 1
ATOM 848 N N . CYS A 1 106 ? -8.454 -12.526 23.654 1.00 83.38 106 CYS A N 1
ATOM 849 C CA . CYS A 1 106 ? -8.914 -13.417 24.717 1.00 83.38 106 CYS A CA 1
ATOM 850 C C . CYS A 1 106 ? -10.317 -13.033 25.212 1.00 83.38 106 CYS A C 1
ATOM 852 O O . CYS A 1 106 ? -10.922 -13.771 25.988 1.00 83.38 106 CYS A O 1
ATOM 854 N N . VAL A 1 107 ? -10.815 -11.868 24.794 1.00 80.19 107 VAL A N 1
ATOM 855 C CA . VAL A 1 107 ? -12.102 -11.311 25.205 1.00 80.19 107 VAL A CA 1
ATOM 856 C C . VAL A 1 107 ? -13.129 -11.603 24.114 1.00 80.19 107 VAL A C 1
ATOM 858 O O . VAL A 1 107 ? -12.814 -11.611 22.924 1.00 80.19 107 VAL A O 1
ATOM 861 N N . MET A 1 108 ? -14.372 -11.872 24.515 1.00 72.69 108 MET A N 1
ATOM 862 C CA . MET A 1 108 ? -15.475 -11.953 23.559 1.00 72.69 108 MET A CA 1
ATOM 863 C C . MET A 1 108 ? -15.680 -10.595 22.887 1.00 72.69 108 MET A C 1
ATOM 865 O O . MET A 1 108 ? -15.385 -9.553 23.465 1.00 72.69 108 MET A O 1
ATOM 869 N N . LYS A 1 109 ? -16.198 -10.619 21.659 1.00 64.75 109 LYS A N 1
ATOM 870 C CA . LYS A 1 109 ? -16.482 -9.427 20.858 1.00 64.75 109 LYS A CA 1
ATOM 871 C C . LYS A 1 109 ? -17.403 -8.477 21.638 1.00 64.75 109 LYS A C 1
ATOM 873 O O . LYS A 1 109 ? -18.604 -8.712 21.706 1.00 64.75 109 LYS A O 1
ATOM 878 N N . ASP A 1 110 ? -16.824 -7.450 22.254 1.00 56.53 110 ASP A N 1
ATOM 879 C CA . ASP A 1 110 ? -17.544 -6.525 23.131 1.00 56.53 110 ASP A CA 1
ATOM 880 C C . ASP A 1 110 ? -18.370 -5.546 22.271 1.00 56.53 110 ASP A C 1
ATOM 882 O O . ASP A 1 110 ? -17.854 -4.943 21.324 1.00 56.53 110 ASP A O 1
ATOM 886 N N . GLU A 1 111 ? -19.662 -5.382 22.572 1.00 60.25 111 GLU A N 1
ATOM 887 C CA . GLU A 1 111 ? -20.618 -4.547 21.812 1.00 60.25 111 GLU A CA 1
ATOM 888 C C . GLU A 1 111 ? -20.437 -3.036 22.073 1.00 60.25 111 GLU A C 1
ATOM 890 O O . GLU A 1 111 ? -21.373 -2.248 21.975 1.00 60.25 111 GLU A O 1
ATOM 895 N N . ARG A 1 112 ? -19.223 -2.597 22.423 1.00 76.81 112 ARG A N 1
ATOM 896 C CA . ARG A 1 112 ? -18.937 -1.200 22.800 1.00 76.81 112 ARG A CA 1
ATOM 897 C C . ARG A 1 112 ? -18.694 -0.268 21.618 1.00 76.81 112 ARG A C 1
ATOM 899 O O . ARG A 1 112 ? -18.594 0.942 21.799 1.00 76.81 112 ARG A O 1
ATOM 906 N N . LEU A 1 113 ? -18.564 -0.811 20.411 1.00 84.38 113 LEU A N 1
ATOM 907 C CA . LEU A 1 113 ? -18.473 -0.006 19.198 1.00 84.38 113 LEU A CA 1
ATOM 908 C C . LEU A 1 113 ? -19.864 0.518 18.826 1.00 84.38 113 LEU A C 1
ATOM 910 O O . LEU A 1 113 ? -20.848 -0.216 18.886 1.00 84.38 113 LEU A O 1
ATOM 914 N N . SER A 1 114 ? -19.943 1.774 18.382 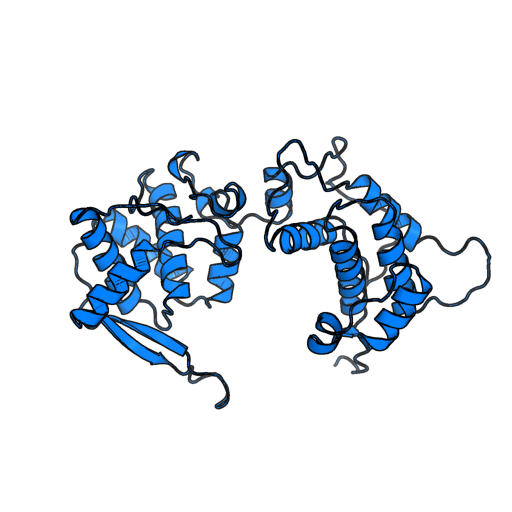1.00 90.38 114 SER A N 1
ATOM 915 C CA . SER A 1 114 ? -21.192 2.318 17.841 1.00 90.38 114 SER A CA 1
ATOM 916 C C . SER A 1 114 ? -21.676 1.483 16.646 1.00 90.38 114 SER A C 1
ATOM 918 O O . SER A 1 114 ? -20.877 0.852 15.948 1.00 90.38 114 SER A O 1
ATOM 920 N N . ASN A 1 115 ? -22.978 1.514 16.351 1.00 91.31 115 ASN A N 1
ATOM 921 C CA . ASN A 1 115 ? -23.537 0.782 15.206 1.00 91.31 115 ASN A CA 1
ATOM 922 C C . ASN A 1 115 ? -22.857 1.154 13.878 1.00 91.31 115 ASN A C 1
ATOM 924 O O . ASN A 1 115 ? -22.619 0.284 13.043 1.00 91.31 115 ASN A O 1
ATOM 928 N N . GLN A 1 116 ? -22.501 2.429 13.696 1.00 93.25 116 GLN A N 1
ATOM 929 C CA . GLN A 1 116 ? -21.785 2.895 12.507 1.00 93.25 116 GLN A CA 1
ATOM 930 C C . GLN A 1 116 ? -20.384 2.274 12.423 1.00 93.25 116 GLN A C 1
ATOM 932 O O . GLN A 1 116 ? -20.014 1.752 11.372 1.00 93.25 116 GLN A O 1
ATOM 937 N N . CYS A 1 117 ? -19.640 2.258 13.536 1.00 93.19 117 CYS A N 1
ATOM 938 C CA . CYS A 1 117 ? -18.331 1.609 13.617 1.00 93.19 117 CYS A CA 1
ATOM 939 C C . CYS A 1 117 ? -18.441 0.101 13.361 1.00 93.19 117 CYS A C 1
ATOM 941 O O . CYS A 1 117 ? -17.679 -0.444 12.568 1.00 93.19 117 CYS A O 1
ATOM 943 N N . LEU A 1 118 ? -19.411 -0.581 13.978 1.00 93.19 118 LEU A N 1
ATOM 944 C CA . LEU A 1 118 ? -19.635 -2.015 13.779 1.00 93.19 118 LEU A CA 1
ATOM 945 C C . LEU A 1 118 ? -19.955 -2.355 12.323 1.00 93.19 118 LEU A C 1
ATOM 947 O O . LEU A 1 118 ? -19.430 -3.341 11.810 1.00 93.19 118 LEU A O 1
ATOM 951 N N . ASN A 1 119 ? -20.785 -1.553 11.654 1.00 94.56 119 ASN A N 1
ATOM 952 C CA . ASN A 1 119 ? -21.114 -1.753 10.244 1.00 94.56 119 ASN A CA 1
ATOM 953 C C . ASN A 1 119 ? -19.875 -1.597 9.357 1.00 94.56 119 ASN A C 1
ATOM 955 O O . ASN A 1 119 ? -19.603 -2.485 8.554 1.00 94.56 119 ASN A O 1
ATOM 959 N N . THR A 1 120 ? -19.071 -0.549 9.574 1.00 96.12 120 THR A N 1
ATOM 960 C CA . THR A 1 120 ? -17.781 -0.390 8.886 1.00 96.12 120 THR A CA 1
ATOM 961 C C . THR A 1 120 ? -16.875 -1.599 9.116 1.00 96.12 120 THR A C 1
ATOM 963 O O . THR A 1 120 ? -16.308 -2.137 8.173 1.00 96.12 120 THR A O 1
ATOM 966 N N . MET A 1 121 ? -16.731 -2.055 10.361 1.00 95.69 121 MET A N 1
ATOM 967 C CA . MET A 1 121 ? -15.830 -3.164 10.678 1.00 95.69 121 MET A CA 1
ATOM 968 C C . MET A 1 121 ? -16.293 -4.498 10.085 1.00 95.69 121 MET A 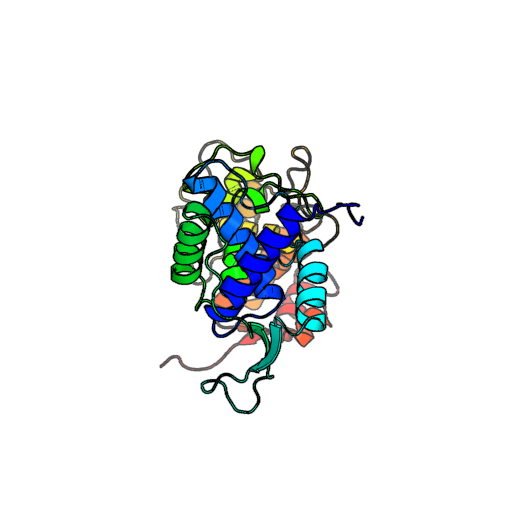C 1
ATOM 970 O O . MET A 1 121 ? -15.456 -5.336 9.757 1.00 95.69 121 MET A O 1
ATOM 974 N N . LYS A 1 122 ? -17.606 -4.714 9.937 1.00 95.69 122 LYS A N 1
ATOM 975 C CA . LYS A 1 122 ? -18.148 -5.873 9.212 1.00 95.69 122 LYS A CA 1
ATOM 976 C C . LYS A 1 122 ? -17.760 -5.824 7.736 1.00 95.69 122 LYS A C 1
ATOM 978 O O . LYS A 1 122 ? -17.183 -6.796 7.265 1.00 95.69 122 LYS A O 1
ATOM 983 N N . GLU A 1 123 ? -17.986 -4.689 7.075 1.00 96.69 123 GLU A N 1
ATOM 984 C CA . GLU A 1 123 ? -17.629 -4.461 5.664 1.00 96.69 123 GLU A CA 1
ATOM 985 C C . GLU A 1 123 ? -16.122 -4.689 5.430 1.00 96.69 123 GLU A C 1
ATOM 987 O O . GLU A 1 123 ? -15.718 -5.458 4.564 1.00 96.69 123 GLU A O 1
ATOM 992 N N . VAL A 1 124 ? -15.264 -4.124 6.289 1.00 97.19 124 VAL A N 1
ATOM 993 C CA . VAL A 1 124 ? -13.801 -4.288 6.190 1.00 97.19 124 VAL A CA 1
ATOM 994 C C . VAL A 1 124 ? -13.367 -5.743 6.360 1.00 97.19 124 VAL A C 1
ATOM 996 O O . VAL A 1 124 ? -12.451 -6.195 5.675 1.00 97.19 124 VAL A O 1
ATOM 999 N N . VAL A 1 125 ? -13.972 -6.485 7.290 1.00 96.56 125 VAL A N 1
ATOM 1000 C CA . VAL A 1 125 ? -13.624 -7.897 7.506 1.00 96.56 125 VAL A CA 1
ATOM 1001 C C . VAL A 1 125 ? -14.114 -8.772 6.357 1.00 96.56 125 VAL A C 1
ATOM 1003 O O . VAL A 1 125 ? -13.382 -9.678 5.966 1.00 96.56 125 VAL A O 1
ATOM 1006 N N . GLU A 1 126 ? -15.289 -8.490 5.801 1.00 96.88 126 GLU A N 1
ATOM 1007 C CA . GLU A 1 126 ? -15.815 -9.183 4.622 1.00 96.88 126 GLU A CA 1
ATOM 1008 C C . GLU A 1 126 ? -14.890 -9.006 3.407 1.00 96.88 126 GLU A C 1
ATOM 1010 O O . GLU A 1 126 ? -14.505 -9.986 2.769 1.00 96.88 126 GLU A O 1
ATOM 1015 N N . ASP A 1 127 ? -14.433 -7.779 3.153 1.00 96.19 127 ASP A N 1
ATOM 1016 C CA . ASP A 1 127 ? -13.571 -7.481 2.007 1.00 96.19 127 ASP A CA 1
ATOM 1017 C C . ASP A 1 127 ? -12.110 -7.929 2.207 1.00 96.19 127 ASP A C 1
ATOM 1019 O O . ASP A 1 127 ? -11.457 -8.427 1.278 1.00 96.19 127 ASP A O 1
ATOM 1023 N N . TRP A 1 128 ? -11.563 -7.736 3.417 1.00 96.56 128 TRP A N 1
ATOM 1024 C CA . TRP A 1 128 ? -10.115 -7.783 3.677 1.00 96.56 128 TRP A CA 1
ATOM 1025 C C . TRP A 1 128 ? -9.670 -8.785 4.745 1.00 96.56 128 TRP A C 1
ATOM 1027 O O . TRP A 1 128 ? -8.465 -9.036 4.868 1.00 96.56 128 TRP A O 1
ATOM 1037 N N . GLY A 1 129 ? -10.590 -9.377 5.512 1.00 92.81 129 GLY A N 1
ATOM 1038 C CA . GLY A 1 129 ? -10.275 -10.279 6.626 1.00 92.81 129 GLY A CA 1
ATOM 1039 C C . GLY A 1 129 ? -9.407 -11.462 6.195 1.00 92.81 129 GLY A C 1
ATOM 1040 O O . GLY A 1 129 ? -8.329 -11.684 6.761 1.00 92.81 129 GLY A O 1
ATOM 1041 N N . ASP A 1 130 ? -9.806 -12.129 5.113 1.00 92.06 130 ASP A N 1
ATOM 1042 C CA . ASP A 1 130 ? -9.123 -13.312 4.570 1.00 92.06 130 ASP A CA 1
ATOM 1043 C C . ASP A 1 130 ? -7.998 -12.980 3.580 1.00 92.06 130 ASP A C 1
ATOM 1045 O O . ASP A 1 130 ? -7.268 -13.863 3.126 1.00 92.06 130 ASP A O 1
ATOM 1049 N N . LYS A 1 131 ? -7.800 -11.700 3.241 1.00 92.69 131 LYS A N 1
ATOM 1050 C CA . LYS A 1 131 ? -6.723 -11.292 2.332 1.00 92.69 131 LYS A CA 1
ATOM 1051 C C . LYS A 1 131 ? -5.363 -11.421 3.012 1.00 92.69 131 LYS A C 1
ATOM 1053 O O . LYS A 1 131 ? -5.193 -11.171 4.210 1.00 92.69 131 LYS A O 1
ATOM 1058 N N . THR A 1 132 ? -4.350 -11.773 2.230 1.00 88.81 132 THR A N 1
ATOM 1059 C CA . THR A 1 132 ? -2.959 -11.816 2.700 1.00 88.81 132 THR A CA 1
ATOM 1060 C C . THR A 1 132 ? -2.460 -10.415 3.062 1.00 88.81 132 THR A C 1
ATOM 1062 O O . THR A 1 132 ? -2.934 -9.417 2.516 1.00 88.81 132 THR A O 1
ATOM 1065 N N . PHE A 1 133 ? -1.443 -10.319 3.928 1.00 87.69 133 PHE A N 1
ATOM 1066 C CA . PHE A 1 133 ? -0.800 -9.032 4.234 1.00 87.69 133 PHE A CA 1
ATOM 1067 C C . PHE A 1 133 ? -0.357 -8.295 2.961 1.00 87.69 133 PHE A C 1
ATOM 1069 O O . PHE A 1 133 ? -0.575 -7.094 2.842 1.00 87.69 133 PHE A O 1
ATOM 1076 N N . ARG A 1 134 ? 0.200 -9.020 1.980 1.00 84.88 134 ARG A N 1
ATOM 1077 C CA . ARG A 1 134 ? 0.652 -8.444 0.708 1.00 84.88 134 ARG A CA 1
ATOM 1078 C C . ARG A 1 134 ? -0.487 -7.783 -0.069 1.00 84.88 134 ARG A C 1
ATOM 1080 O O . ARG A 1 134 ? -0.284 -6.702 -0.604 1.00 84.88 134 ARG A O 1
ATOM 1087 N N . GLN A 1 135 ? -1.661 -8.410 -0.118 1.00 89.19 135 GLN A N 1
ATOM 1088 C CA . GLN A 1 135 ? -2.834 -7.853 -0.800 1.00 89.19 135 GLN A CA 1
ATOM 1089 C C . GLN A 1 135 ? -3.366 -6.605 -0.092 1.00 89.19 135 GLN A C 1
ATOM 1091 O O . GLN A 1 135 ? -3.662 -5.614 -0.753 1.00 89.19 135 GLN A O 1
ATOM 1096 N N . VAL A 1 136 ? -3.444 -6.629 1.243 1.00 93.50 136 VAL A N 1
ATOM 1097 C CA . VAL A 1 136 ? -3.863 -5.456 2.028 1.00 93.50 136 VAL A CA 1
ATOM 1098 C C . VAL A 1 136 ? -2.864 -4.312 1.840 1.00 93.50 136 VAL A C 1
ATOM 1100 O O . VAL A 1 136 ? -3.262 -3.176 1.601 1.00 93.50 136 VAL A O 1
ATOM 1103 N N . LEU A 1 137 ? -1.563 -4.608 1.887 1.00 89.94 137 LEU A N 1
ATOM 1104 C CA . LEU A 1 137 ? -0.512 -3.621 1.661 1.00 89.94 137 LEU A CA 1
ATOM 1105 C C . LEU A 1 137 ? -0.633 -2.986 0.270 1.00 89.94 137 LEU A C 1
ATOM 1107 O O . LEU A 1 137 ? -0.708 -1.766 0.178 1.00 89.94 137 LEU A O 1
ATOM 1111 N N . ASP A 1 138 ? -0.704 -3.809 -0.777 1.00 85.75 138 ASP A N 1
ATOM 1112 C CA . ASP A 1 138 ? -0.848 -3.375 -2.172 1.00 85.75 138 ASP A CA 1
ATOM 1113 C C . ASP A 1 138 ? -2.103 -2.515 -2.386 1.00 85.75 138 ASP A C 1
ATOM 1115 O O . ASP A 1 138 ? -2.080 -1.529 -3.117 1.00 85.75 138 ASP A O 1
ATOM 1119 N N . TYR A 1 139 ? -3.213 -2.836 -1.723 1.00 92.88 139 TYR A N 1
ATOM 1120 C CA . TYR A 1 139 ? -4.390 -1.972 -1.708 1.00 92.88 139 TYR A CA 1
ATOM 1121 C C . TYR A 1 139 ? -4.112 -0.625 -1.028 1.00 92.88 139 TYR A C 1
ATOM 1123 O O . TYR A 1 139 ? -4.282 0.421 -1.652 1.00 92.88 139 TYR A O 1
ATOM 1131 N N . THR A 1 140 ? -3.638 -0.634 0.224 1.00 93.62 140 THR A N 1
ATOM 1132 C CA . THR A 1 140 ? -3.468 0.598 1.016 1.00 93.62 140 THR A CA 1
ATOM 1133 C C . THR A 1 140 ? -2.471 1.587 0.423 1.00 93.62 140 THR A C 1
ATOM 1135 O O . THR A 1 140 ? -2.631 2.786 0.615 1.00 93.62 140 THR A O 1
ATOM 1138 N N . THR A 1 141 ? -1.464 1.121 -0.318 1.00 87.56 141 THR A N 1
ATOM 1139 C CA . THR A 1 141 ? -0.483 1.995 -0.980 1.00 87.56 141 THR A CA 1
ATOM 1140 C C . THR A 1 141 ? -0.995 2.604 -2.285 1.00 87.56 141 THR A C 1
ATOM 1142 O O . THR A 1 141 ? -0.304 3.425 -2.892 1.00 87.56 141 THR A O 1
ATOM 1145 N N . ARG A 1 142 ? -2.194 2.214 -2.734 1.00 85.62 142 ARG A N 1
ATOM 1146 C CA . ARG A 1 142 ? -2.818 2.698 -3.971 1.00 85.62 142 ARG A CA 1
ATOM 1147 C C . ARG A 1 142 ? -4.049 3.569 -3.753 1.00 85.62 142 ARG A C 1
ATOM 1149 O O . ARG A 1 142 ? -4.682 3.962 -4.728 1.00 85.62 142 ARG A O 1
ATOM 1156 N N . THR A 1 143 ? -4.406 3.881 -2.515 1.00 88.12 143 THR A N 1
ATOM 1157 C CA . THR A 1 143 ? -5.562 4.736 -2.223 1.00 88.12 143 THR A CA 1
ATOM 1158 C C . THR A 1 143 ? -5.219 6.211 -2.438 1.00 88.12 143 THR A C 1
ATOM 1160 O O . THR A 1 143 ? -4.068 6.627 -2.276 1.00 88.12 143 THR A O 1
ATOM 1163 N N . ILE A 1 144 ? -6.226 7.024 -2.785 1.00 83.81 144 ILE A N 1
ATOM 1164 C CA . ILE A 1 144 ? -6.057 8.473 -3.007 1.00 83.81 144 ILE A CA 1
ATOM 1165 C C . ILE A 1 144 ? -5.361 9.155 -1.819 1.00 83.81 144 ILE A C 1
ATOM 1167 O O . ILE A 1 144 ? -4.402 9.891 -2.068 1.00 83.81 144 ILE A O 1
ATOM 1171 N N . PRO A 1 145 ? -5.771 8.927 -0.551 1.00 88.44 145 PRO A N 1
ATOM 1172 C CA . PRO A 1 145 ? -5.162 9.631 0.571 1.00 88.44 145 PRO A CA 1
ATOM 1173 C C . PRO A 1 145 ? -3.697 9.254 0.761 1.00 88.44 145 PRO A C 1
ATOM 1175 O O . PRO A 1 145 ? -2.871 10.131 0.960 1.00 88.44 145 PRO A O 1
ATOM 1178 N N . PHE A 1 146 ? -3.348 7.970 0.634 1.00 88.56 146 PHE A N 1
ATOM 1179 C CA . PHE A 1 146 ? -1.958 7.543 0.761 1.00 88.56 146 PHE A CA 1
ATOM 1180 C C . PHE A 1 146 ? -1.077 8.166 -0.326 1.00 88.56 146 PHE A C 1
ATOM 1182 O O . PHE A 1 146 ? -0.033 8.738 -0.037 1.00 88.56 146 PHE A O 1
ATOM 1189 N N . ILE A 1 147 ? -1.512 8.093 -1.582 1.00 78.81 147 ILE A N 1
ATOM 1190 C CA . ILE A 1 147 ? -0.741 8.579 -2.731 1.00 78.81 147 ILE A CA 1
ATOM 1191 C C . ILE A 1 147 ? -0.571 10.104 -2.698 1.00 78.81 147 ILE A C 1
ATOM 1193 O O . ILE A 1 147 ? 0.460 10.630 -3.114 1.00 78.81 147 ILE A O 1
ATOM 1197 N N . SER A 1 148 ? -1.574 10.818 -2.191 1.00 74.88 148 SER A N 1
ATOM 1198 C CA . SER A 1 148 ? -1.583 12.282 -2.155 1.00 74.88 148 SER A CA 1
ATOM 1199 C C . SER A 1 148 ? -0.771 12.870 -0.994 1.00 74.88 148 SER A C 1
ATOM 1201 O O . SER A 1 148 ? -0.521 14.074 -0.989 1.00 74.88 148 SER A O 1
ATOM 1203 N N . THR A 1 149 ? -0.357 12.054 -0.020 1.00 75.69 149 THR A N 1
ATOM 1204 C CA . THR A 1 149 ? 0.407 12.489 1.159 1.00 75.69 149 THR A CA 1
ATOM 1205 C C . THR A 1 149 ? 1.913 12.280 0.950 1.00 75.69 149 THR A C 1
ATOM 1207 O O . THR A 1 149 ? 2.314 11.188 0.544 1.00 75.69 149 THR A O 1
ATOM 1210 N N . PRO A 1 150 ? 2.782 13.264 1.254 1.00 75.06 150 PRO A N 1
ATOM 1211 C CA . PRO A 1 150 ? 4.232 13.075 1.202 1.00 75.06 150 PRO A CA 1
ATOM 1212 C C . PRO A 1 150 ? 4.755 12.030 2.200 1.00 75.06 150 PRO A C 1
ATOM 1214 O O . PRO A 1 150 ? 4.135 11.718 3.212 1.00 75.06 150 PRO A O 1
ATOM 1217 N N . TYR A 1 151 ? 5.932 11.467 1.924 1.00 73.69 151 TYR A N 1
ATOM 1218 C CA . TYR A 1 151 ? 6.548 10.468 2.802 1.00 73.69 151 TYR A CA 1
ATOM 1219 C C . TYR A 1 151 ? 6.880 11.051 4.182 1.00 73.69 151 TYR A C 1
ATOM 1221 O O . TYR A 1 151 ? 7.461 12.126 4.272 1.00 73.69 151 TYR A O 1
ATOM 1229 N N . LYS A 1 152 ? 6.584 10.281 5.236 1.00 78.88 152 LYS A N 1
ATOM 1230 C CA . LYS A 1 152 ? 6.650 10.630 6.667 1.00 78.88 152 LYS A CA 1
ATOM 1231 C C . LYS A 1 152 ? 5.642 11.678 7.139 1.00 78.88 152 LYS A C 1
ATOM 1233 O O . LYS A 1 152 ? 5.569 11.886 8.349 1.00 78.88 152 LYS A O 1
ATOM 1238 N N . ASP A 1 153 ? 4.839 12.245 6.247 1.00 81.00 153 ASP A N 1
ATOM 1239 C CA . ASP A 1 153 ? 3.767 13.154 6.635 1.00 81.00 153 ASP A CA 1
ATOM 1240 C C . ASP A 1 153 ? 2.522 12.374 7.071 1.00 81.00 153 ASP A C 1
ATOM 1242 O O . ASP A 1 153 ? 2.330 11.197 6.730 1.00 81.00 153 ASP A O 1
ATOM 1246 N N . ALA A 1 154 ? 1.677 13.035 7.860 1.00 90.19 154 ALA A N 1
ATOM 1247 C CA . ALA A 1 154 ? 0.394 12.495 8.276 1.00 90.19 154 ALA A CA 1
ATOM 1248 C C . ALA A 1 154 ? -0.589 12.472 7.097 1.00 90.19 154 ALA A C 1
ATOM 1250 O O . ALA A 1 154 ? -0.705 13.429 6.334 1.00 90.19 154 ALA A O 1
ATOM 1251 N N . ILE A 1 155 ? -1.314 11.366 6.954 1.00 89.75 155 ILE A N 1
ATOM 1252 C CA . ILE A 1 155 ? -2.341 11.192 5.931 1.00 89.75 155 ILE A CA 1
ATOM 1253 C C . ILE A 1 155 ? -3.606 11.921 6.386 1.00 89.75 155 ILE A C 1
ATOM 1255 O O . ILE A 1 155 ? -4.364 11.429 7.223 1.00 89.75 155 ILE A O 1
ATOM 1259 N N . GLU A 1 156 ? -3.834 13.105 5.823 1.00 87.81 156 GLU A N 1
ATOM 1260 C CA . GLU A 1 156 ? -4.956 13.977 6.175 1.00 87.81 156 GLU A CA 1
ATOM 1261 C C . GLU A 1 156 ? -6.227 13.636 5.387 1.00 87.81 156 GLU A C 1
ATOM 1263 O O . GLU A 1 156 ? -6.522 14.234 4.350 1.00 87.81 156 GLU A O 1
ATOM 1268 N N . LEU A 1 157 ? -7.027 12.700 5.905 1.00 87.44 157 LEU A N 1
ATOM 1269 C CA . LEU A 1 157 ? -8.303 12.311 5.286 1.00 87.44 157 LEU A CA 1
ATOM 1270 C C . LEU A 1 157 ? -9.301 13.472 5.177 1.00 87.44 157 LEU A C 1
ATOM 1272 O O . LEU A 1 157 ? -9.982 13.585 4.165 1.00 87.44 157 LEU A O 1
ATOM 1276 N N . ILE A 1 158 ? -9.344 14.357 6.181 1.00 87.56 158 ILE A N 1
ATOM 1277 C CA . ILE A 1 158 ? -10.311 15.471 6.258 1.00 87.56 158 ILE A CA 1
ATOM 1278 C C . ILE A 1 158 ? -10.133 16.477 5.108 1.00 87.56 158 ILE A C 1
ATOM 1280 O O . ILE A 1 158 ? -11.072 17.179 4.741 1.00 87.56 158 ILE A O 1
ATOM 1284 N N . SER A 1 159 ? -8.936 16.548 4.520 1.00 80.69 159 SER A N 1
ATOM 1285 C CA . SER A 1 159 ? -8.664 17.430 3.380 1.00 80.69 159 SER A CA 1
ATOM 1286 C C . SER A 1 159 ? -9.342 16.967 2.079 1.00 80.69 159 SER A C 1
ATOM 1288 O O . SER A 1 159 ? -9.407 17.729 1.112 1.00 80.69 159 SER A O 1
ATOM 1290 N N . ILE A 1 160 ? -9.864 15.734 2.045 1.00 82.69 160 ILE A N 1
ATOM 1291 C CA . ILE A 1 160 ? -10.465 15.106 0.869 1.00 82.69 160 ILE A CA 1
ATOM 1292 C C . ILE A 1 160 ? -11.967 14.948 1.104 1.00 82.69 160 ILE A C 1
ATOM 1294 O O . ILE A 1 160 ? -12.391 14.462 2.143 1.00 82.69 160 ILE A O 1
ATOM 1298 N N . GLN A 1 161 ? -12.790 15.325 0.124 1.00 83.50 161 GLN A N 1
ATOM 1299 C CA . GLN A 1 161 ? -14.243 15.168 0.235 1.00 83.50 161 GLN A CA 1
ATOM 1300 C C . GLN A 1 161 ? -14.634 13.683 0.403 1.00 83.50 161 GLN A C 1
ATOM 1302 O O . GLN A 1 161 ? -14.199 12.853 -0.410 1.00 83.50 161 GLN A O 1
ATOM 1307 N N . PRO A 1 162 ? -15.470 13.340 1.404 1.00 90.44 162 PRO A N 1
ATOM 1308 C CA . PRO A 1 162 ? -16.002 11.993 1.578 1.00 90.44 162 PRO A CA 1
ATOM 1309 C C . PRO A 1 162 ? -16.670 11.483 0.301 1.00 90.44 162 PRO A C 1
ATOM 1311 O O . PRO A 1 162 ? -17.546 12.139 -0.263 1.00 90.44 162 PRO A O 1
ATOM 1314 N N . SER A 1 163 ? -16.236 10.322 -0.181 1.00 89.31 163 SER A N 1
ATOM 1315 C CA . SER A 1 163 ? -16.826 9.665 -1.348 1.00 89.31 163 SER A CA 1
ATOM 1316 C C . SER A 1 163 ? -16.406 8.200 -1.425 1.00 89.31 163 SER A C 1
ATOM 1318 O O . SER A 1 163 ? -15.373 7.814 -0.872 1.00 89.31 163 SER A O 1
ATOM 1320 N N . GLU A 1 164 ? -17.181 7.378 -2.134 1.00 87.62 164 GLU A N 1
ATOM 1321 C CA . GLU A 1 164 ? -16.880 5.950 -2.350 1.00 87.62 164 GLU A CA 1
ATOM 1322 C C . GLU A 1 164 ? -15.527 5.722 -3.040 1.00 87.62 164 GLU A C 1
ATOM 1324 O O . GLU A 1 164 ? -14.871 4.710 -2.811 1.00 87.62 164 GLU A O 1
ATOM 1329 N N . SER A 1 165 ? -15.041 6.692 -3.825 1.00 81.00 165 SER A N 1
ATOM 1330 C CA . SER A 1 165 ? -13.732 6.601 -4.485 1.00 81.00 165 SER A CA 1
ATOM 1331 C C . SER A 1 165 ? -12.560 6.515 -3.499 1.00 81.00 165 SER A C 1
ATOM 1333 O O . SER A 1 165 ? -11.498 6.015 -3.864 1.00 81.00 165 SER A O 1
ATOM 1335 N N . LEU A 1 166 ? -12.747 6.926 -2.237 1.00 87.19 166 LEU A N 1
ATOM 1336 C CA . LEU A 1 166 ? -11.750 6.761 -1.175 1.00 87.19 166 LEU A CA 1
ATOM 1337 C C . LEU A 1 166 ? -11.493 5.293 -0.811 1.00 87.19 166 LEU A C 1
ATOM 1339 O O . LEU A 1 166 ? -10.409 4.978 -0.318 1.00 87.19 166 LEU A O 1
ATOM 1343 N N . LYS A 1 167 ? -12.466 4.407 -1.062 1.00 89.56 167 LYS A N 1
ATOM 1344 C CA . LYS A 1 167 ? -12.343 2.955 -0.868 1.00 89.56 167 LYS A CA 1
ATOM 1345 C C . LYS A 1 167 ? -11.689 2.258 -2.065 1.00 89.56 167 LYS A C 1
ATOM 1347 O O . LYS A 1 167 ? -11.428 1.061 -2.022 1.00 89.56 167 LYS A O 1
ATOM 1352 N N . CYS A 1 168 ? -11.441 2.972 -3.160 1.00 87.44 168 CYS A N 1
ATOM 1353 C CA . CYS A 1 168 ? -10.900 2.376 -4.372 1.00 87.44 168 CYS A CA 1
ATOM 1354 C C . CYS A 1 168 ? -9.371 2.467 -4.389 1.00 87.44 168 CYS A C 1
ATOM 1356 O O . CYS A 1 168 ? -8.780 3.523 -4.150 1.00 87.44 168 CYS A O 1
ATOM 1358 N N . ALA A 1 169 ? -8.719 1.357 -4.742 1.00 86.12 169 ALA A N 1
ATOM 1359 C CA . ALA A 1 169 ? -7.335 1.412 -5.191 1.00 86.12 169 ALA A CA 1
ATOM 1360 C C . ALA A 1 169 ? -7.299 2.043 -6.584 1.00 86.12 169 ALA A C 1
ATOM 1362 O O . ALA A 1 169 ? -7.979 1.578 -7.499 1.00 86.12 169 ALA A O 1
ATOM 1363 N N . LEU A 1 170 ? -6.483 3.080 -6.741 1.00 75.75 170 LEU A N 1
ATOM 1364 C CA . LEU A 1 170 ? -6.288 3.734 -8.021 1.00 75.75 170 LEU A CA 1
ATOM 1365 C C . LEU A 1 170 ? -5.591 2.793 -9.001 1.00 75.75 170 LEU A C 1
ATOM 1367 O O . LEU A 1 170 ? -4.551 2.188 -8.705 1.00 75.75 170 LEU A O 1
ATOM 1371 N N . THR A 1 171 ? -6.137 2.732 -10.208 1.00 74.25 171 THR A N 1
ATOM 1372 C CA . THR A 1 171 ? -5.456 2.149 -11.357 1.00 74.25 171 THR A CA 1
ATOM 1373 C C . THR A 1 171 ? -4.202 2.954 -11.683 1.00 74.25 171 THR A C 1
ATOM 1375 O O . THR A 1 171 ? -4.070 4.128 -11.337 1.00 74.25 171 THR A O 1
ATOM 1378 N N . LEU A 1 172 ? -3.257 2.338 -12.387 1.00 62.44 172 LEU A N 1
ATOM 1379 C CA . LEU A 1 172 ? -2.050 3.024 -12.839 1.00 62.44 172 LEU A CA 1
ATOM 1380 C C . LEU A 1 172 ? -2.337 4.359 -13.558 1.00 62.44 172 LEU A C 1
ATOM 1382 O O . LEU A 1 172 ? -1.776 5.367 -13.126 1.00 62.44 172 LEU A O 1
ATOM 1386 N N . PRO A 1 173 ? -3.220 4.429 -14.578 1.00 60.62 173 PRO A N 1
ATOM 1387 C CA . PRO A 1 173 ? -3.544 5.702 -15.219 1.00 60.62 173 PRO A CA 1
ATOM 1388 C C . PRO A 1 173 ? -3.975 6.785 -14.224 1.00 60.62 173 PRO A C 1
ATOM 1390 O O . PRO A 1 173 ? -3.493 7.912 -14.300 1.00 60.62 173 PRO A O 1
ATOM 1393 N N . GLU A 1 174 ? -4.815 6.439 -13.248 1.00 64.25 174 GLU A N 1
ATOM 1394 C CA . GLU A 1 174 ? -5.301 7.387 -12.243 1.00 64.25 174 GLU A CA 1
ATOM 1395 C C . GLU A 1 174 ? -4.182 7.862 -11.311 1.00 64.25 174 GLU A C 1
ATOM 1397 O O . GLU A 1 174 ? -4.077 9.060 -11.048 1.00 64.25 174 GLU A O 1
ATOM 1402 N N . ARG A 1 175 ? -3.297 6.958 -10.865 1.00 66.81 175 ARG A N 1
ATOM 1403 C CA . ARG A 1 175 ? -2.128 7.318 -10.039 1.00 66.81 175 ARG A CA 1
ATOM 1404 C C . ARG A 1 175 ? -1.220 8.307 -10.760 1.00 66.81 175 ARG A C 1
ATOM 1406 O O . ARG A 1 175 ? -0.776 9.299 -10.187 1.00 66.81 175 ARG A O 1
ATOM 1413 N N . VAL A 1 176 ? -0.984 8.058 -12.040 1.00 57.91 176 VAL A N 1
ATOM 1414 C CA . VAL A 1 176 ? -0.157 8.904 -12.903 1.00 57.91 176 VAL A CA 1
ATOM 1415 C C . VAL A 1 176 ? -0.775 10.286 -13.102 1.00 57.91 176 VAL A C 1
ATOM 1417 O O . VAL A 1 176 ? -0.064 11.294 -13.033 1.00 57.91 176 VAL A O 1
ATOM 1420 N N . SER A 1 177 ? -2.092 10.346 -13.306 1.00 59.66 177 SER A N 1
ATOM 1421 C CA . SER A 1 177 ? -2.834 11.602 -13.429 1.00 59.66 177 SER A CA 1
ATOM 1422 C C . SER A 1 177 ? -2.842 12.411 -12.131 1.00 59.66 177 SER A C 1
ATOM 1424 O O . SER A 1 177 ? -2.631 13.625 -12.179 1.00 59.66 177 SER A O 1
ATOM 1426 N N . LEU A 1 178 ? -3.037 11.762 -10.977 1.00 60.09 178 LEU A N 1
ATOM 1427 C CA . LEU A 1 178 ? -3.152 12.416 -9.667 1.00 60.09 178 LEU A CA 1
ATOM 1428 C C . LEU A 1 178 ? -1.912 13.247 -9.326 1.00 60.09 178 LEU A C 1
ATOM 1430 O O . LEU A 1 178 ? -1.999 14.396 -8.894 1.00 60.09 178 LEU A O 1
ATOM 1434 N N . HIS A 1 179 ? -0.741 12.686 -9.589 1.00 51.84 179 HIS A N 1
ATOM 1435 C CA . HIS A 1 179 ? 0.522 13.339 -9.290 1.00 51.84 179 HIS A CA 1
ATOM 1436 C C . HIS A 1 179 ? 0.971 14.363 -10.339 1.00 51.84 179 HIS A C 1
ATOM 1438 O O . HIS A 1 179 ? 2.026 14.976 -10.181 1.00 51.84 179 HIS A O 1
ATOM 1444 N N . LYS A 1 180 ? 0.203 14.557 -11.422 1.00 50.84 180 LYS A N 1
ATOM 1445 C CA . LYS A 1 180 ? 0.584 15.420 -12.553 1.00 50.84 180 LYS A CA 1
ATOM 1446 C C . LYS A 1 180 ? 1.994 15.113 -13.085 1.00 50.84 180 LYS A C 1
ATOM 1448 O O . LYS A 1 180 ? 2.650 16.003 -13.619 1.00 50.84 180 LYS A O 1
ATOM 1453 N N . PHE A 1 181 ? 2.467 13.867 -12.954 1.00 44.88 181 PHE A N 1
ATOM 1454 C CA . PHE A 1 181 ? 3.841 13.487 -13.307 1.00 44.88 181 PHE A CA 1
ATOM 1455 C C . PHE A 1 181 ? 4.142 13.636 -14.795 1.00 44.88 181 PHE A C 1
ATOM 1457 O O . PHE A 1 181 ? 5.307 13.704 -15.176 1.00 44.88 181 PHE A O 1
ATOM 1464 N N . ILE A 1 182 ? 3.110 13.706 -15.636 1.00 42.03 182 ILE A N 1
ATOM 1465 C CA . ILE A 1 182 ? 3.276 13.840 -17.073 1.00 42.03 182 ILE A CA 1
ATOM 1466 C C . ILE A 1 182 ? 2.879 15.247 -17.515 1.00 42.03 182 ILE A C 1
ATOM 1468 O O . ILE A 1 182 ? 1.694 15.568 -17.598 1.00 42.03 182 ILE A O 1
ATOM 1472 N N . LYS A 1 183 ? 3.868 16.054 -17.925 1.00 41.84 183 LYS A N 1
ATOM 1473 C CA . LYS A 1 183 ? 3.650 17.061 -18.975 1.00 41.84 183 LYS A CA 1
ATOM 1474 C C . LYS A 1 183 ? 3.367 16.292 -20.264 1.00 41.84 183 LYS A C 1
ATOM 1476 O O . LYS A 1 183 ? 4.271 16.004 -21.043 1.00 41.84 183 LYS A O 1
ATOM 1481 N N . THR A 1 184 ? 2.130 15.852 -20.443 1.00 41.94 184 THR A N 1
ATOM 1482 C CA . THR A 1 184 ? 1.700 15.320 -21.733 1.00 41.94 184 THR A CA 1
ATOM 1483 C C . THR A 1 184 ? 1.273 16.514 -22.578 1.00 41.94 184 THR A C 1
ATOM 1485 O O . THR A 1 184 ? 0.535 17.363 -22.080 1.00 41.94 184 THR A O 1
ATOM 1488 N N . PRO A 1 185 ? 1.705 16.613 -23.846 1.00 40.62 185 PRO A N 1
ATOM 1489 C CA . PRO A 1 185 ? 0.909 17.337 -24.823 1.00 40.62 185 PRO A CA 1
ATOM 1490 C C . PRO A 1 185 ? -0.483 16.699 -24.794 1.00 40.62 185 PRO A C 1
ATOM 1492 O O . PRO A 1 185 ? -0.586 15.466 -24.772 1.00 40.62 185 PRO A O 1
ATOM 1495 N N . GLU A 1 186 ? -1.526 17.517 -24.710 1.00 39.78 186 GLU A N 1
ATOM 1496 C CA . GLU A 1 186 ? -2.921 17.076 -24.708 1.00 39.78 186 GLU A CA 1
ATOM 1497 C C . GLU A 1 186 ? -3.120 15.973 -25.770 1.00 39.78 186 GLU A C 1
ATOM 1499 O O . GLU A 1 186 ? -2.929 16.206 -26.961 1.00 39.78 186 GLU A O 1
ATOM 1504 N N . GLY A 1 187 ? -3.409 14.738 -25.333 1.00 44.31 187 GLY A N 1
ATOM 1505 C CA . GLY A 1 187 ? -3.685 13.597 -26.221 1.00 44.31 187 GLY A CA 1
ATOM 1506 C C . GLY A 1 187 ? -2.695 12.419 -26.224 1.00 44.31 187 GLY A C 1
ATOM 1507 O O . GLY A 1 187 ? -3.021 11.390 -26.806 1.00 44.31 187 GLY A O 1
ATOM 1508 N N . ALA A 1 188 ? -1.534 12.477 -25.558 1.00 45.91 188 ALA A N 1
ATOM 1509 C CA . ALA A 1 188 ? -0.524 11.404 -25.686 1.00 45.91 188 ALA A CA 1
ATOM 1510 C C . ALA A 1 188 ? -0.724 10.149 -24.794 1.00 45.91 188 ALA A C 1
ATOM 1512 O O . ALA A 1 188 ? -0.038 9.150 -24.997 1.00 45.91 188 ALA A O 1
ATOM 1513 N N . VAL A 1 189 ? -1.660 10.147 -23.832 1.00 45.88 189 VAL A N 1
ATOM 1514 C CA . VAL A 1 189 ? -1.927 8.965 -22.966 1.00 45.88 189 VAL A CA 1
ATOM 1515 C C . VAL A 1 189 ? -2.961 8.003 -23.584 1.00 45.88 189 VAL A C 1
ATOM 1517 O O . VAL A 1 189 ? -3.223 6.921 -23.064 1.00 45.88 189 VAL A O 1
ATOM 1520 N N . GLY A 1 190 ? -3.522 8.342 -24.747 1.00 42.84 190 GLY A N 1
ATOM 1521 C CA . GLY A 1 190 ? -4.466 7.499 -25.474 1.00 42.84 190 GLY A CA 1
ATOM 1522 C C . GLY A 1 190 ? -3.870 6.979 -26.775 1.00 42.84 190 GLY A C 1
ATOM 1523 O O . GLY A 1 190 ? -3.782 7.719 -27.743 1.00 42.84 190 GLY A O 1
ATOM 1524 N N . LYS A 1 191 ? -3.558 5.679 -26.814 1.00 42.06 191 LYS A N 1
ATOM 1525 C CA . LYS A 1 191 ? -3.213 4.899 -28.018 1.00 42.06 191 LYS A CA 1
ATOM 1526 C C . LYS A 1 191 ? -1.909 5.308 -28.723 1.00 42.06 191 LYS A C 1
ATOM 1528 O O . LYS A 1 191 ? -1.925 5.916 -29.789 1.00 42.06 191 LYS A O 1
ATOM 1533 N N . ALA A 1 192 ? -0.793 4.744 -28.262 1.00 37.62 192 ALA A N 1
ATOM 1534 C CA . ALA A 1 192 ? 0.265 4.325 -29.185 1.00 37.62 192 ALA A CA 1
ATOM 1535 C C . ALA A 1 192 ? -0.230 3.094 -29.977 1.00 37.62 192 ALA A C 1
ATOM 1537 O O . ALA A 1 192 ? 0.164 1.957 -29.735 1.00 37.62 192 ALA A O 1
ATOM 1538 N N . GLY A 1 193 ? -1.198 3.314 -30.867 1.00 39.38 193 GLY A N 1
ATOM 1539 C CA . GLY A 1 193 ? -1.556 2.369 -31.912 1.00 39.38 193 GLY A CA 1
ATOM 1540 C C . GLY A 1 193 ? -0.751 2.717 -33.152 1.00 39.38 193 GLY A C 1
ATOM 1541 O O . GLY A 1 193 ? -1.018 3.738 -33.776 1.00 39.38 193 GLY A O 1
ATOM 1542 N N . GLY A 1 194 ? 0.220 1.879 -33.514 1.00 34.12 194 GLY A N 1
ATOM 1543 C CA . GLY A 1 194 ? 0.927 2.050 -34.779 1.00 34.12 194 GLY A CA 1
ATOM 1544 C C . GLY A 1 194 ? 2.231 1.273 -34.899 1.00 34.12 194 GLY A C 1
ATOM 1545 O O . GLY A 1 194 ? 3.291 1.859 -34.766 1.00 34.12 194 GLY A O 1
ATOM 1546 N N . ARG A 1 195 ? 2.119 -0.018 -35.245 1.00 37.59 195 ARG A N 1
ATOM 1547 C CA . ARG A 1 195 ? 3.124 -0.798 -35.999 1.00 37.59 195 ARG A CA 1
ATOM 1548 C C . ARG A 1 195 ? 4.526 -0.922 -35.370 1.00 37.59 195 ARG A C 1
ATOM 1550 O O . ARG A 1 195 ? 5.445 -0.283 -35.853 1.00 37.59 195 ARG A O 1
ATOM 1557 N N . ASN A 1 196 ? 4.681 -1.780 -34.351 1.00 40.34 196 ASN A N 1
ATOM 1558 C CA . ASN A 1 196 ? 5.859 -2.660 -34.124 1.00 40.34 196 ASN A CA 1
ATOM 1559 C C . ASN A 1 196 ? 5.836 -3.349 -32.737 1.00 40.34 196 ASN A C 1
ATOM 1561 O O . ASN A 1 196 ? 6.865 -3.490 -32.083 1.00 40.34 196 ASN A O 1
ATOM 1565 N N . ASN A 1 197 ? 4.680 -3.823 -32.255 1.00 41.22 197 ASN A N 1
ATOM 1566 C CA . ASN A 1 197 ? 4.652 -4.573 -30.992 1.00 41.22 197 ASN A CA 1
ATOM 1567 C C . ASN A 1 197 ? 5.072 -6.027 -31.232 1.00 41.22 197 ASN A C 1
ATOM 1569 O O . ASN A 1 197 ? 4.236 -6.914 -31.393 1.00 41.22 197 ASN A O 1
ATOM 1573 N N . GLY A 1 198 ? 6.384 -6.269 -31.258 1.00 50.28 198 GLY A N 1
ATOM 1574 C CA . GLY A 1 198 ? 6.914 -7.595 -30.957 1.00 50.28 198 GLY A CA 1
ATOM 1575 C C . GLY A 1 198 ? 6.457 -8.033 -29.559 1.00 50.28 198 GLY A C 1
ATOM 1576 O O . GLY A 1 198 ? 6.252 -7.197 -28.679 1.00 50.28 198 GLY A O 1
ATOM 1577 N N . ALA A 1 199 ? 6.307 -9.340 -29.342 1.00 48.53 199 ALA A N 1
ATOM 1578 C CA . ALA A 1 199 ? 5.714 -9.933 -28.136 1.00 48.53 199 ALA A CA 1
ATOM 1579 C C . ALA A 1 199 ? 6.392 -9.564 -26.787 1.00 48.53 199 ALA A C 1
ATOM 1581 O O . ALA A 1 199 ? 5.838 -9.870 -25.735 1.00 48.53 199 ALA A O 1
ATOM 1582 N N . CYS A 1 200 ? 7.539 -8.871 -26.794 1.00 56.94 200 CYS A N 1
ATOM 1583 C CA . CYS A 1 200 ? 8.279 -8.438 -25.600 1.00 56.94 200 CYS A CA 1
ATOM 1584 C C . CYS A 1 200 ? 8.295 -6.906 -25.348 1.00 56.94 200 CYS A C 1
ATOM 1586 O O . CYS A 1 200 ? 9.144 -6.434 -24.598 1.00 56.94 200 CYS A O 1
ATOM 1588 N N . SER A 1 201 ? 7.426 -6.079 -25.947 1.00 71.88 201 SER A N 1
ATOM 1589 C CA . SER A 1 201 ? 7.499 -4.609 -25.761 1.00 71.88 201 SER A CA 1
ATOM 1590 C C . SER A 1 201 ? 7.169 -4.151 -24.325 1.00 71.88 201 SER A C 1
ATOM 1592 O O . SER A 1 201 ? 6.197 -4.636 -23.745 1.00 71.88 20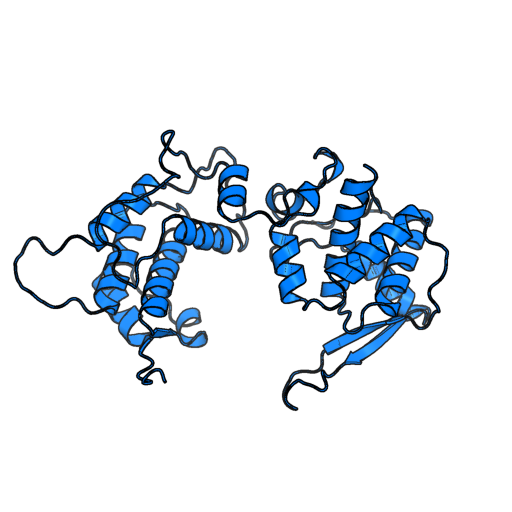1 SER A O 1
ATOM 1594 N N . VAL A 1 202 ? 7.914 -3.184 -23.767 1.00 75.31 202 VAL A N 1
ATOM 1595 C CA . VAL A 1 202 ? 7.591 -2.485 -22.500 1.00 75.31 202 VAL A CA 1
ATOM 1596 C C . VAL A 1 202 ? 6.846 -1.185 -22.810 1.00 75.31 202 VAL A C 1
ATOM 1598 O O . VAL A 1 202 ? 7.242 -0.440 -23.699 1.00 75.31 202 VAL A O 1
ATOM 1601 N N . SER A 1 203 ? 5.751 -0.907 -22.101 1.00 79.62 203 SER A N 1
ATOM 1602 C CA . SER A 1 203 ? 4.940 0.298 -22.311 1.00 79.62 203 SER A CA 1
ATOM 1603 C C . SER A 1 203 ? 5.418 1.488 -21.472 1.00 79.62 203 SER A C 1
ATOM 1605 O O . SER A 1 203 ? 6.047 1.331 -20.426 1.00 79.62 203 SER A O 1
ATOM 1607 N N . VAL A 1 204 ? 5.065 2.708 -21.896 1.00 74.81 204 VAL A N 1
ATOM 1608 C CA . VAL A 1 204 ? 5.377 3.942 -21.145 1.00 74.81 204 VAL A CA 1
ATOM 1609 C C . VAL A 1 204 ? 4.758 3.905 -19.748 1.00 74.81 204 VAL A C 1
ATOM 1611 O O . VAL A 1 204 ? 5.383 4.327 -18.784 1.00 74.81 204 VAL A O 1
ATOM 1614 N N . ASN A 1 205 ? 3.560 3.336 -19.622 1.00 70.25 205 ASN A N 1
ATOM 1615 C CA . ASN A 1 205 ? 2.881 3.179 -18.340 1.00 70.25 205 ASN A CA 1
ATOM 1616 C C . ASN A 1 205 ? 3.699 2.311 -17.369 1.00 70.25 205 ASN A C 1
ATOM 1618 O O . ASN A 1 205 ? 3.824 2.644 -16.197 1.00 70.25 205 ASN A O 1
ATOM 1622 N N . GLU A 1 206 ? 4.325 1.242 -17.856 1.00 75.00 206 GLU A N 1
ATOM 1623 C CA . GLU A 1 206 ? 5.183 0.379 -17.034 1.00 75.00 206 GLU A CA 1
ATOM 1624 C C . GLU A 1 206 ? 6.495 1.056 -16.646 1.00 75.00 206 GLU A C 1
ATOM 1626 O O . GLU A 1 206 ? 6.974 0.880 -15.528 1.00 75.00 206 GLU A O 1
ATOM 1631 N N . ALA A 1 207 ? 7.055 1.877 -17.535 1.00 76.62 207 ALA A N 1
ATOM 1632 C CA . ALA A 1 207 ? 8.186 2.729 -17.187 1.00 76.62 207 ALA A CA 1
ATOM 1633 C C . ALA A 1 207 ? 7.823 3.703 -16.053 1.00 76.62 207 ALA A C 1
ATOM 1635 O O . ALA A 1 207 ? 8.619 3.910 -15.135 1.00 76.62 207 ALA A O 1
ATOM 1636 N N . VAL A 1 208 ? 6.600 4.245 -16.072 1.00 74.31 208 VAL A N 1
ATOM 1637 C CA . VAL A 1 208 ? 6.088 5.085 -14.985 1.00 74.31 208 VAL A CA 1
ATOM 1638 C C . VAL A 1 208 ? 5.888 4.280 -13.702 1.00 74.31 208 VAL A C 1
ATOM 1640 O O . VAL A 1 208 ? 6.306 4.752 -12.656 1.00 74.31 208 VAL A O 1
ATOM 1643 N N . GLU A 1 209 ? 5.340 3.063 -13.742 1.00 69.44 209 GLU A N 1
ATOM 1644 C CA . GLU A 1 209 ? 5.238 2.196 -12.548 1.00 69.44 209 GLU A CA 1
ATOM 1645 C C . GLU A 1 209 ? 6.589 1.946 -11.895 1.00 69.44 209 GLU A C 1
ATOM 1647 O O . GLU A 1 209 ? 6.735 2.070 -10.681 1.00 69.44 209 GLU A O 1
ATOM 1652 N N . ILE A 1 210 ? 7.590 1.603 -12.706 1.00 74.00 210 ILE A N 1
ATOM 1653 C CA . ILE A 1 210 ? 8.947 1.361 -12.228 1.00 74.00 210 ILE A CA 1
ATOM 1654 C C . ILE A 1 210 ? 9.507 2.633 -11.583 1.00 74.00 210 ILE A C 1
ATOM 1656 O O . ILE A 1 210 ? 10.103 2.555 -10.510 1.00 74.00 210 ILE A O 1
ATOM 1660 N N . TYR A 1 211 ? 9.286 3.796 -12.202 1.00 75.50 211 TYR A N 1
ATOM 1661 C CA . TYR A 1 211 ? 9.678 5.085 -11.640 1.00 75.50 211 TYR A CA 1
ATOM 1662 C C . TYR A 1 211 ? 8.969 5.387 -10.319 1.00 75.50 211 TYR A C 1
ATOM 1664 O O . TYR A 1 211 ? 9.640 5.689 -9.339 1.00 75.50 211 TYR A O 1
ATOM 1672 N N . LEU A 1 212 ? 7.648 5.220 -10.247 1.00 67.75 212 LEU A N 1
ATOM 1673 C CA . LEU A 1 212 ? 6.865 5.429 -9.027 1.00 67.75 212 LEU A CA 1
ATOM 1674 C C . LEU A 1 212 ? 7.281 4.477 -7.902 1.00 67.75 212 LEU A C 1
ATOM 1676 O O . LEU A 1 212 ? 7.400 4.895 -6.753 1.00 67.75 212 LEU A O 1
ATOM 1680 N N . ALA A 1 213 ? 7.547 3.212 -8.226 1.00 65.81 213 ALA A N 1
ATOM 1681 C CA . ALA A 1 213 ? 8.024 2.223 -7.268 1.00 65.81 213 ALA A CA 1
ATOM 1682 C C . ALA A 1 213 ? 9.438 2.539 -6.750 1.00 65.81 213 ALA A C 1
ATOM 1684 O O . ALA A 1 213 ? 9.741 2.210 -5.609 1.00 65.81 213 ALA A O 1
ATOM 1685 N N . LEU A 1 214 ? 10.286 3.188 -7.558 1.00 64.88 214 LEU A N 1
ATOM 1686 C CA . LEU A 1 214 ? 11.652 3.586 -7.192 1.00 64.88 214 LEU A CA 1
ATOM 1687 C C . LEU A 1 214 ? 11.728 4.927 -6.460 1.00 64.88 214 LEU A C 1
ATOM 1689 O O . LEU A 1 214 ? 12.484 5.048 -5.502 1.00 64.88 214 LEU A O 1
ATOM 1693 N N . CYS A 1 215 ? 10.882 5.895 -6.821 1.00 60.34 215 CYS A N 1
ATOM 1694 C CA . CYS A 1 215 ? 10.541 7.003 -5.927 1.00 60.34 215 CYS A CA 1
ATOM 1695 C C . CYS A 1 215 ? 9.939 6.459 -4.621 1.00 60.34 215 CYS A C 1
ATOM 1697 O O . CYS A 1 215 ? 9.961 7.101 -3.587 1.00 60.34 215 CYS A O 1
ATOM 1699 N N . GLY A 1 216 ? 9.447 5.224 -4.635 1.00 48.59 216 GLY A N 1
ATOM 1700 C CA . GLY A 1 216 ? 9.108 4.412 -3.481 1.00 48.59 216 GLY A CA 1
ATOM 1701 C C . GLY A 1 216 ? 10.278 3.962 -2.584 1.00 48.59 216 GLY A C 1
ATOM 1702 O O . GLY A 1 216 ? 9.995 3.211 -1.651 1.00 48.59 216 GLY A O 1
ATOM 1703 N N . ASP A 1 217 ? 11.510 4.472 -2.714 1.00 43.59 217 ASP A N 1
ATOM 1704 C CA . ASP A 1 217 ? 12.590 4.280 -1.723 1.00 43.59 217 ASP A CA 1
ATOM 1705 C C . ASP A 1 217 ? 13.148 5.613 -1.150 1.00 43.59 217 ASP A C 1
ATOM 1707 O O . ASP A 1 217 ? 13.090 6.643 -1.817 1.00 43.59 217 ASP A O 1
ATOM 1711 N N . PRO A 1 218 ? 13.608 5.658 0.123 1.00 37.62 218 PRO A N 1
ATOM 1712 C CA . PRO A 1 218 ? 14.050 6.895 0.794 1.00 37.62 218 PRO A CA 1
ATOM 1713 C C . PRO A 1 218 ? 15.277 7.544 0.115 1.00 37.62 218 PRO A C 1
ATOM 1715 O O . PRO A 1 218 ? 16.119 6.798 -0.381 1.00 37.62 218 PRO A O 1
ATOM 1718 N N . PRO A 1 219 ? 15.472 8.886 0.164 1.00 41.22 219 PRO A N 1
ATOM 1719 C CA . PRO A 1 219 ? 14.746 9.887 0.958 1.00 41.22 219 PRO A CA 1
ATOM 1720 C C . PRO A 1 219 ? 13.760 10.791 0.185 1.00 41.22 219 PRO A C 1
ATOM 1722 O O . PRO A 1 219 ? 13.050 11.564 0.823 1.00 41.22 219 PRO A O 1
ATOM 1725 N N . GLU A 1 220 ? 13.664 10.708 -1.141 1.00 49.25 220 GLU A N 1
ATOM 1726 C CA . GLU A 1 220 ? 12.944 11.698 -1.964 1.00 49.25 220 GLU A CA 1
ATOM 1727 C C . GLU A 1 220 ? 11.784 11.056 -2.726 1.00 49.25 220 GLU A C 1
ATOM 1729 O O . GLU A 1 220 ? 11.897 10.673 -3.886 1.00 49.25 220 GLU A O 1
ATOM 1734 N N . LYS A 1 221 ? 10.645 10.899 -2.047 1.00 55.12 221 LYS A N 1
ATOM 1735 C CA . LYS A 1 221 ? 9.565 10.059 -2.574 1.00 55.12 221 LYS A CA 1
ATOM 1736 C C . LYS A 1 221 ? 8.555 10.717 -3.491 1.00 55.12 221 LYS A C 1
ATOM 1738 O O . LYS A 1 221 ? 7.863 10.019 -4.224 1.00 55.12 221 LYS A O 1
ATOM 1743 N N . ILE A 1 222 ? 8.429 12.034 -3.455 1.00 47.91 222 ILE A N 1
ATOM 1744 C CA . ILE A 1 222 ? 7.542 12.746 -4.368 1.00 47.91 222 ILE A CA 1
ATOM 1745 C C . ILE A 1 222 ? 8.281 14.022 -4.743 1.00 47.91 222 ILE A C 1
ATOM 1747 O O . ILE A 1 222 ? 8.411 14.917 -3.904 1.00 47.91 222 ILE A O 1
ATOM 1751 N N . PRO A 1 223 ? 8.810 14.114 -5.972 1.00 46.69 223 PRO A N 1
ATOM 1752 C CA . PRO A 1 223 ? 9.268 15.386 -6.486 1.00 46.69 223 PRO A CA 1
ATOM 1753 C C . PRO A 1 223 ? 8.144 16.418 -6.297 1.00 46.69 223 PRO A C 1
ATOM 1755 O O . PRO A 1 223 ? 6.994 16.141 -6.641 1.00 46.69 223 PRO A O 1
ATOM 1758 N N . SER A 1 224 ? 8.446 17.587 -5.724 1.00 45.75 224 SER A N 1
ATOM 1759 C CA . SER A 1 224 ? 7.490 18.702 -5.637 1.00 45.75 224 SER A CA 1
ATOM 1760 C C . SER A 1 224 ? 6.822 18.958 -7.002 1.00 45.75 224 SER A C 1
ATOM 1762 O O . SER A 1 224 ? 7.362 18.582 -8.042 1.00 45.75 224 SER A O 1
ATOM 1764 N N . LYS A 1 225 ? 5.670 19.647 -7.049 1.00 44.62 225 LYS A N 1
ATOM 1765 C CA . LYS A 1 225 ? 5.023 20.041 -8.327 1.00 44.62 225 LYS A CA 1
ATOM 1766 C C . LYS A 1 225 ? 5.971 20.767 -9.302 1.00 44.62 225 LYS A C 1
ATOM 1768 O O . LYS A 1 225 ? 5.713 20.794 -10.502 1.00 44.62 225 LYS A O 1
ATOM 1773 N N . GLU A 1 226 ? 7.057 21.339 -8.791 1.00 46.09 226 GLU A N 1
ATOM 1774 C CA . GLU A 1 226 ? 8.110 22.040 -9.535 1.00 46.09 226 GLU A CA 1
ATOM 1775 C C . GLU A 1 226 ? 9.216 21.093 -10.055 1.00 46.09 226 GLU A C 1
ATOM 1777 O O . GLU A 1 226 ? 9.969 21.435 -10.965 1.00 46.09 226 GLU A O 1
ATOM 1782 N N . ASN A 1 227 ? 9.267 19.858 -9.553 1.00 49.03 227 ASN A N 1
ATOM 1783 C CA . ASN A 1 227 ? 10.201 18.801 -9.923 1.00 49.03 227 ASN A CA 1
ATOM 1784 C C . ASN A 1 227 ? 9.539 17.715 -10.787 1.00 49.03 227 ASN A C 1
ATOM 1786 O O . ASN A 1 227 ? 9.640 16.529 -10.501 1.00 49.03 227 ASN A O 1
ATOM 1790 N N . LEU A 1 228 ? 8.895 18.100 -11.890 1.00 52.72 228 LEU A N 1
ATOM 1791 C CA . LEU A 1 228 ? 8.439 17.159 -12.922 1.00 52.72 228 LEU A CA 1
ATOM 1792 C C . LEU A 1 228 ? 9.632 16.315 -13.419 1.00 52.72 228 LEU A C 1
ATOM 1794 O O . LEU A 1 228 ? 10.455 16.782 -14.210 1.00 52.72 228 LEU A O 1
ATOM 1798 N N . GLY A 1 229 ? 9.767 15.107 -12.869 1.00 57.72 229 GLY A N 1
ATOM 1799 C CA . GLY A 1 229 ? 10.909 14.219 -13.079 1.00 57.72 229 GLY A CA 1
ATOM 1800 C C . GLY A 1 229 ? 10.716 13.221 -14.213 1.00 57.72 229 GLY A C 1
ATOM 1801 O O . GLY A 1 229 ? 11.702 12.641 -14.643 1.00 57.72 229 GLY A O 1
ATOM 1802 N N . PHE A 1 230 ? 9.485 13.059 -14.711 1.00 67.50 230 PHE A N 1
ATOM 1803 C CA . PHE A 1 230 ? 9.141 12.129 -15.781 1.00 67.50 230 PHE A CA 1
ATOM 1804 C C . PHE A 1 230 ? 8.836 12.857 -17.098 1.00 67.50 230 PHE A C 1
ATOM 1806 O O . PHE A 1 230 ? 7.908 13.665 -17.184 1.00 67.50 230 PHE A O 1
ATOM 1813 N N . ASN A 1 231 ? 9.596 12.546 -18.148 1.00 72.75 231 ASN A N 1
ATOM 1814 C CA . ASN A 1 231 ? 9.360 13.057 -19.498 1.00 72.75 231 ASN A CA 1
ATOM 1815 C C . ASN A 1 231 ? 8.887 11.923 -20.423 1.00 72.75 231 ASN A C 1
ATOM 1817 O O . ASN A 1 231 ? 9.692 11.189 -20.991 1.00 72.75 231 ASN A O 1
ATOM 1821 N N . ALA A 1 232 ? 7.569 11.804 -20.611 1.00 70.00 232 ALA A N 1
ATOM 1822 C CA . ALA A 1 232 ? 6.977 10.773 -21.470 1.00 70.00 232 ALA A CA 1
ATOM 1823 C C . ALA A 1 232 ? 7.494 10.815 -22.913 1.00 70.00 232 ALA A C 1
ATOM 1825 O O . ALA A 1 232 ? 7.644 9.768 -23.535 1.00 70.00 232 ALA A O 1
ATOM 1826 N N . ARG A 1 233 ? 7.770 12.014 -23.447 1.00 72.62 233 ARG A N 1
ATOM 1827 C CA . ARG A 1 233 ? 8.278 12.174 -24.812 1.00 72.62 233 ARG A CA 1
ATOM 1828 C C . ARG A 1 233 ? 9.681 11.587 -24.933 1.00 72.62 233 ARG A C 1
ATOM 1830 O O . ARG A 1 233 ? 9.908 10.779 -25.818 1.00 72.62 233 ARG A O 1
ATOM 1837 N N . ALA A 1 234 ? 10.557 11.899 -23.980 1.00 75.50 234 ALA A N 1
ATOM 1838 C CA . ALA A 1 234 ? 11.893 11.314 -23.897 1.00 75.50 234 ALA A CA 1
ATOM 1839 C C . ALA A 1 234 ? 11.867 9.777 -23.816 1.00 75.50 234 ALA A C 1
ATOM 1841 O O . ALA A 1 234 ? 12.681 9.117 -24.452 1.00 75.50 234 ALA A O 1
ATOM 1842 N N . VAL A 1 235 ? 10.923 9.202 -23.062 1.00 77.94 235 VAL A N 1
ATOM 1843 C CA . VAL A 1 235 ? 10.768 7.740 -22.957 1.00 77.94 235 VAL A CA 1
ATOM 1844 C C . VAL A 1 235 ? 10.253 7.132 -24.261 1.00 77.94 235 VAL A C 1
ATOM 1846 O O . VAL A 1 235 ? 10.761 6.101 -24.691 1.00 77.94 235 VAL A O 1
ATOM 1849 N N . LEU A 1 236 ? 9.281 7.773 -24.914 1.00 78.56 236 LEU A N 1
ATOM 1850 C CA . LEU A 1 236 ? 8.778 7.343 -26.222 1.00 78.56 236 LEU A CA 1
ATOM 1851 C C . LEU A 1 236 ? 9.867 7.397 -27.298 1.00 78.56 236 LEU A C 1
ATOM 1853 O O . LEU A 1 236 ? 10.018 6.438 -28.050 1.00 78.56 236 LEU A O 1
ATOM 1857 N N . ASP A 1 237 ? 10.640 8.482 -27.341 1.00 78.12 237 ASP A N 1
ATOM 1858 C CA . ASP A 1 237 ? 11.744 8.646 -28.287 1.00 78.12 237 ASP A CA 1
ATOM 1859 C C . ASP A 1 237 ? 12.842 7.591 -28.015 1.00 78.12 237 ASP A C 1
ATOM 1861 O O . ASP A 1 237 ? 13.344 6.959 -28.943 1.00 78.12 237 ASP A O 1
ATOM 1865 N N . ALA A 1 238 ? 13.148 7.301 -26.742 1.00 80.44 238 ALA A N 1
ATOM 1866 C CA . ALA A 1 238 ? 14.078 6.234 -26.359 1.00 80.44 238 ALA A CA 1
ATOM 1867 C C . ALA A 1 238 ? 13.594 4.831 -26.765 1.00 80.44 238 ALA A C 1
ATOM 1869 O O . ALA A 1 238 ? 14.399 4.008 -27.205 1.00 80.44 238 ALA A O 1
ATOM 1870 N N . PHE A 1 239 ? 12.293 4.551 -26.634 1.00 82.88 239 PHE A N 1
ATOM 1871 C CA . PHE A 1 239 ? 11.697 3.294 -27.093 1.00 82.88 239 PHE A CA 1
ATOM 187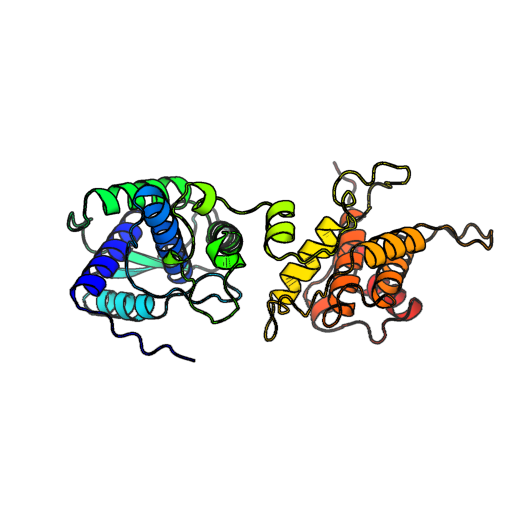2 C C . PHE A 1 239 ? 11.754 3.160 -28.617 1.00 82.88 239 PHE A C 1
ATOM 1874 O O . PHE A 1 239 ? 12.054 2.074 -29.106 1.00 82.88 239 PHE A O 1
ATOM 1881 N N . GLY A 1 240 ? 11.531 4.252 -29.357 1.00 75.50 240 GLY A N 1
ATOM 1882 C CA . GLY A 1 240 ? 11.705 4.294 -30.812 1.00 75.50 240 GLY A CA 1
ATOM 1883 C C . GLY A 1 240 ? 13.138 3.954 -31.224 1.00 75.50 240 GLY A C 1
ATOM 1884 O O . GLY A 1 240 ? 13.356 2.982 -31.944 1.00 75.50 240 GLY A O 1
ATOM 1885 N N . ASN A 1 241 ? 14.118 4.656 -30.648 1.00 73.44 241 ASN A N 1
ATOM 1886 C CA . ASN A 1 241 ? 15.542 4.457 -30.944 1.00 73.44 241 ASN A CA 1
ATOM 1887 C C . ASN A 1 241 ? 16.048 3.044 -30.600 1.00 73.44 241 ASN A C 1
ATOM 1889 O O . ASN A 1 241 ? 17.001 2.557 -31.200 1.00 73.44 241 ASN A O 1
ATOM 1893 N N . ALA A 1 242 ? 15.442 2.376 -29.614 1.00 71.44 242 ALA A N 1
ATOM 1894 C CA . ALA A 1 242 ? 15.782 0.996 -29.267 1.00 71.44 242 ALA A CA 1
ATOM 1895 C C . ALA A 1 242 ? 15.212 -0.038 -30.261 1.00 71.44 242 ALA A C 1
ATOM 1897 O O . ALA A 1 242 ? 15.709 -1.164 -30.323 1.00 71.44 242 ALA A O 1
ATOM 1898 N N . CYS A 1 243 ? 14.167 0.326 -31.011 1.00 63.88 243 CYS A N 1
ATOM 1899 C CA . CYS A 1 243 ? 13.525 -0.513 -32.024 1.00 63.88 243 CYS A CA 1
ATOM 1900 C C . CYS A 1 243 ? 14.043 -0.267 -33.446 1.00 63.88 243 CYS A C 1
ATOM 1902 O O . CYS A 1 243 ? 13.836 -1.129 -34.307 1.00 63.88 243 CYS A O 1
ATOM 1904 N N . ASP A 1 244 ? 14.703 0.864 -33.700 1.00 59.22 244 ASP A N 1
ATOM 1905 C CA . ASP A 1 244 ? 15.267 1.155 -35.012 1.00 59.22 244 ASP A CA 1
ATOM 1906 C C . ASP A 1 244 ? 16.406 0.181 -35.339 1.00 59.22 244 ASP A C 1
ATOM 1908 O O . ASP A 1 244 ? 17.354 -0.040 -34.577 1.00 59.22 244 ASP A O 1
ATOM 1912 N N . LYS A 1 245 ? 16.260 -0.475 -36.493 1.00 55.25 245 LYS A N 1
ATOM 1913 C CA . LYS A 1 245 ? 17.282 -1.352 -37.060 1.00 55.25 245 LYS A CA 1
ATOM 1914 C C . LYS A 1 245 ? 18.521 -0.501 -37.333 1.00 55.25 245 LYS A C 1
ATOM 1916 O O . LYS A 1 245 ? 18.382 0.609 -37.834 1.00 55.25 245 LYS A O 1
ATOM 1921 N N . ASN A 1 246 ? 19.708 -1.032 -37.033 1.00 50.91 246 ASN A N 1
ATOM 1922 C CA . ASN A 1 246 ? 20.968 -0.408 -37.439 1.00 50.91 246 ASN A CA 1
ATOM 1923 C C . ASN A 1 246 ? 20.866 0.003 -38.920 1.00 50.91 246 ASN A C 1
ATOM 1925 O O . ASN A 1 246 ? 20.594 -0.849 -39.765 1.00 50.91 246 ASN A O 1
ATOM 1929 N N . GLU A 1 247 ? 21.069 1.290 -39.215 1.00 45.91 247 GLU A N 1
ATOM 1930 C CA . GLU A 1 247 ? 21.116 1.810 -40.591 1.00 45.91 247 GLU A CA 1
ATOM 1931 C C . GLU A 1 247 ? 22.267 1.181 -41.400 1.00 45.91 247 GLU A C 1
ATOM 1933 O O . GLU A 1 247 ? 22.214 1.137 -42.628 1.00 45.91 247 GLU A O 1
ATOM 1938 N N . ASP A 1 248 ? 23.255 0.592 -40.721 1.00 44.81 248 ASP A N 1
ATOM 1939 C CA . ASP A 1 248 ? 24.288 -0.236 -41.334 1.00 44.81 248 ASP A CA 1
ATOM 1940 C C . ASP A 1 248 ? 23.784 -1.671 -41.514 1.00 44.81 248 ASP A C 1
ATOM 1942 O O . ASP A 1 248 ? 23.770 -2.462 -40.568 1.00 44.81 248 ASP A O 1
ATOM 1946 N N . GLY A 1 249 ? 23.374 -1.989 -42.746 1.00 44.62 249 GLY A N 1
ATOM 1947 C CA . GLY A 1 249 ? 22.774 -3.243 -43.222 1.00 44.62 249 GLY A CA 1
ATOM 1948 C C . GLY A 1 249 ? 23.600 -4.526 -43.048 1.00 44.62 249 GLY A C 1
ATOM 1949 O O . GLY A 1 249 ? 23.787 -5.284 -43.995 1.00 44.62 249 GLY A O 1
ATOM 1950 N N . THR A 1 250 ? 24.043 -4.813 -41.829 1.00 42.72 250 THR A N 1
ATOM 1951 C CA . THR A 1 250 ? 24.500 -6.131 -41.394 1.00 42.72 250 THR A CA 1
ATOM 1952 C C . THR A 1 250 ? 23.423 -6.730 -40.497 1.00 42.72 250 THR A C 1
ATOM 1954 O O . THR A 1 250 ? 23.175 -6.261 -39.388 1.00 42.72 250 THR A O 1
ATOM 1957 N N . GLU A 1 251 ? 22.745 -7.763 -41.003 1.00 42.81 251 GLU A N 1
ATOM 1958 C CA . GLU A 1 251 ? 21.754 -8.580 -40.290 1.00 42.81 251 GLU A CA 1
ATOM 1959 C C . GLU A 1 251 ? 22.397 -9.407 -39.158 1.00 42.81 251 GLU A C 1
ATOM 1961 O O . GLU A 1 251 ? 22.290 -10.631 -39.109 1.00 42.81 251 GLU A O 1
ATOM 1966 N N . ASN A 1 252 ? 23.069 -8.759 -38.208 1.00 51.25 252 ASN A N 1
ATOM 1967 C CA . ASN A 1 252 ? 23.359 -9.399 -36.936 1.00 51.25 252 ASN A CA 1
ATOM 1968 C C . ASN A 1 252 ? 22.051 -9.430 -36.145 1.00 51.25 252 ASN A C 1
ATOM 1970 O O . ASN A 1 252 ? 21.550 -8.397 -35.697 1.00 51.25 252 ASN A O 1
ATOM 1974 N N . TYR A 1 253 ? 21.470 -10.625 -36.022 1.00 61.28 253 TYR A N 1
ATOM 1975 C CA . TYR A 1 253 ? 20.317 -10.888 -35.169 1.00 61.28 253 TYR A CA 1
ATOM 1976 C C . TYR A 1 253 ? 20.651 -10.448 -33.742 1.00 61.28 253 TYR A C 1
ATOM 1978 O O . TYR A 1 253 ? 21.314 -11.169 -33.004 1.00 61.28 253 TYR A O 1
ATOM 1986 N N . LEU A 1 254 ? 20.209 -9.247 -33.363 1.00 71.81 254 LEU A N 1
ATOM 1987 C CA . LEU A 1 254 ? 20.364 -8.752 -32.000 1.00 71.81 254 LEU A CA 1
ATOM 1988 C C . LEU A 1 254 ? 19.693 -9.733 -31.049 1.00 71.81 254 LEU A C 1
ATOM 1990 O O . LEU A 1 254 ? 18.486 -9.979 -31.174 1.00 71.81 254 LEU A O 1
ATOM 1994 N N . THR A 1 255 ? 20.479 -10.260 -30.113 1.00 86.06 255 THR A N 1
ATOM 1995 C CA . THR A 1 255 ? 19.981 -11.112 -29.037 1.00 86.06 255 THR A CA 1
ATOM 1996 C C . THR A 1 255 ? 19.018 -10.321 -28.150 1.00 86.06 255 THR A C 1
ATOM 1998 O O . THR A 1 255 ? 19.025 -9.086 -28.139 1.00 86.06 255 THR A O 1
ATOM 2001 N N . ASP A 1 256 ? 18.184 -11.008 -27.369 1.00 87.38 256 ASP A N 1
ATOM 2002 C CA . ASP A 1 256 ? 17.293 -10.323 -26.424 1.00 87.38 256 ASP A CA 1
ATOM 2003 C C . ASP A 1 256 ? 18.095 -9.502 -25.396 1.00 87.38 256 ASP A C 1
ATOM 2005 O O . ASP A 1 256 ? 17.679 -8.408 -25.013 1.00 87.38 256 ASP A O 1
ATOM 2009 N N . THR A 1 257 ? 19.296 -9.966 -25.028 1.00 89.00 257 THR A N 1
ATOM 2010 C CA . THR A 1 257 ? 20.255 -9.233 -24.186 1.00 89.00 257 THR A CA 1
ATOM 2011 C C . THR A 1 257 ? 20.795 -7.968 -24.854 1.00 89.00 257 THR A C 1
ATOM 2013 O O . THR A 1 257 ? 20.864 -6.931 -24.196 1.00 89.00 257 THR A O 1
ATOM 2016 N N . ASP A 1 258 ? 21.097 -8.000 -26.158 1.00 88.38 258 ASP A N 1
ATOM 2017 C CA . ASP A 1 258 ? 21.493 -6.797 -26.907 1.00 88.38 258 ASP A CA 1
ATOM 2018 C C . ASP A 1 258 ? 20.357 -5.771 -26.930 1.00 88.38 258 ASP A C 1
ATOM 2020 O O . ASP A 1 258 ? 20.568 -4.580 -26.699 1.00 88.38 258 ASP A O 1
ATOM 2024 N N . ARG A 1 259 ? 19.123 -6.229 -27.169 1.00 87.00 259 ARG A N 1
ATOM 2025 C CA . ARG A 1 259 ? 17.937 -5.361 -27.196 1.00 87.00 259 ARG A CA 1
ATOM 20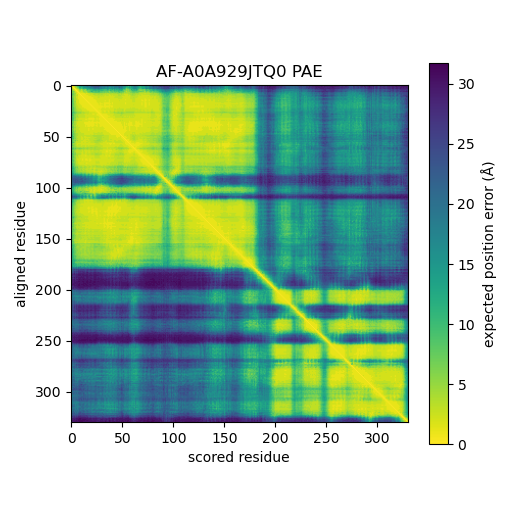26 C C . ARG A 1 259 ? 17.673 -4.728 -25.835 1.00 87.00 259 ARG A C 1
ATOM 2028 O O . ARG A 1 259 ? 17.399 -3.532 -25.771 1.00 87.00 259 ARG A O 1
ATOM 2035 N N . ALA A 1 260 ? 17.807 -5.496 -24.756 1.00 88.44 260 ALA A N 1
ATOM 2036 C CA . ALA A 1 260 ? 17.677 -4.991 -23.393 1.00 88.44 260 ALA A CA 1
ATOM 2037 C C . ALA A 1 260 ? 18.744 -3.935 -23.069 1.00 88.44 260 ALA A C 1
ATOM 2039 O O . ALA A 1 260 ? 18.413 -2.873 -22.546 1.00 88.44 260 ALA A O 1
ATOM 2040 N N . ALA A 1 261 ? 20.004 -4.184 -23.443 1.00 89.56 261 ALA A N 1
ATOM 2041 C CA . ALA A 1 261 ? 21.101 -3.241 -23.245 1.00 89.56 261 ALA A CA 1
ATOM 2042 C C . ALA A 1 261 ? 20.898 -1.941 -24.036 1.00 89.56 261 ALA A C 1
ATOM 2044 O O . ALA A 1 261 ? 21.057 -0.857 -23.474 1.00 89.56 261 ALA A O 1
ATOM 2045 N N . ARG A 1 262 ? 20.475 -2.027 -25.308 1.00 87.81 262 ARG A N 1
ATOM 2046 C CA . ARG A 1 262 ? 20.129 -0.849 -26.125 1.00 87.81 262 ARG A CA 1
ATOM 2047 C C . ARG A 1 262 ? 18.983 -0.060 -25.513 1.00 87.81 262 ARG A C 1
ATOM 2049 O O . ARG A 1 262 ? 19.086 1.155 -25.399 1.00 87.81 262 ARG A O 1
ATOM 2056 N N . LEU A 1 263 ? 17.918 -0.743 -25.094 1.00 87.44 263 LEU A N 1
ATOM 2057 C CA . LEU A 1 263 ? 16.760 -0.115 -24.463 1.00 87.44 263 LEU A CA 1
ATOM 2058 C C . LEU A 1 263 ? 17.161 0.635 -23.189 1.00 87.44 263 LEU A C 1
ATOM 2060 O O . LEU A 1 263 ? 16.833 1.810 -23.039 1.00 87.44 263 LEU A O 1
ATOM 2064 N N . THR A 1 264 ? 17.903 -0.018 -22.293 1.00 88.94 264 THR A N 1
ATOM 2065 C CA . THR A 1 264 ? 18.398 0.603 -21.060 1.00 88.94 264 THR A CA 1
ATOM 2066 C C . THR A 1 264 ? 19.318 1.784 -21.362 1.00 88.94 264 THR A C 1
ATOM 2068 O O . THR A 1 264 ? 19.093 2.864 -20.826 1.00 88.94 264 THR A O 1
ATOM 2071 N N . HIS A 1 265 ? 20.293 1.636 -22.261 1.00 88.06 265 HIS A N 1
ATOM 2072 C CA . HIS A 1 265 ? 21.201 2.721 -22.640 1.00 88.06 265 HIS A CA 1
ATOM 2073 C C . HIS A 1 265 ? 20.449 3.932 -23.225 1.00 88.06 265 HIS A C 1
ATOM 2075 O O . HIS A 1 265 ? 20.663 5.071 -22.804 1.00 88.06 265 HIS A O 1
ATOM 2081 N N . SER A 1 266 ? 19.502 3.691 -24.135 1.00 85.88 266 SER A N 1
ATOM 2082 C CA . SER A 1 266 ? 18.673 4.736 -24.746 1.00 85.88 266 SER A CA 1
ATOM 2083 C C . SER A 1 266 ? 17.796 5.476 -23.738 1.00 85.88 266 SER A C 1
ATOM 2085 O O . SER A 1 266 ? 17.497 6.645 -23.953 1.00 85.88 266 SER A O 1
ATOM 2087 N N . LEU A 1 267 ? 17.398 4.838 -22.633 1.00 85.00 267 LEU A N 1
ATOM 2088 C CA . LEU A 1 267 ? 16.634 5.478 -21.554 1.00 85.00 267 LEU A CA 1
ATOM 2089 C C . LEU A 1 267 ? 17.510 6.279 -20.585 1.00 85.00 267 LEU A C 1
ATOM 2091 O O . LEU A 1 267 ? 17.012 7.203 -19.942 1.00 85.00 267 LEU A O 1
ATOM 2095 N N . ILE A 1 268 ? 18.803 5.964 -20.489 1.00 84.31 268 ILE A N 1
ATOM 2096 C CA . ILE A 1 268 ? 19.736 6.675 -19.609 1.00 84.31 268 ILE A CA 1
ATOM 2097 C C . ILE A 1 268 ? 20.073 8.065 -20.168 1.00 84.31 268 ILE A C 1
ATOM 2099 O O . ILE A 1 268 ? 20.075 9.052 -19.435 1.00 84.31 268 ILE A O 1
ATOM 2103 N N . ASN A 1 269 ? 20.276 8.191 -21.475 1.00 72.25 269 ASN A N 1
ATOM 2104 C CA . ASN A 1 269 ? 20.736 9.447 -22.075 1.00 72.25 269 ASN A CA 1
ATOM 2105 C C . ASN A 1 269 ? 19.750 10.635 -22.026 1.00 72.25 269 ASN A C 1
ATOM 2107 O O . ASN A 1 269 ? 20.200 11.753 -21.774 1.00 72.25 269 ASN A O 1
ATOM 2111 N N . PRO A 1 270 ? 18.425 10.474 -22.208 1.00 65.81 270 PRO A N 1
ATOM 2112 C CA . PRO A 1 270 ? 17.513 11.615 -22.224 1.00 65.81 270 PRO A CA 1
ATOM 2113 C C . PRO A 1 270 ? 17.113 12.115 -20.823 1.00 65.81 270 PRO A C 1
ATOM 2115 O O . PRO A 1 270 ? 16.254 12.991 -20.719 1.00 65.81 270 PRO A O 1
ATOM 2118 N N . ALA A 1 271 ? 17.704 11.570 -19.747 1.00 63.41 271 ALA A N 1
ATOM 2119 C CA . ALA A 1 271 ? 17.402 11.912 -18.351 1.00 63.41 271 ALA A CA 1
ATOM 2120 C C . ALA A 1 271 ? 15.892 11.910 -18.030 1.00 63.41 271 ALA A C 1
ATOM 2122 O O . ALA A 1 271 ? 15.404 12.719 -17.234 1.00 63.41 271 ALA A O 1
ATOM 2123 N N . GLY A 1 272 ? 15.149 10.985 -18.653 1.00 65.75 272 GLY A N 1
ATOM 2124 C CA . GLY A 1 272 ? 13.689 10.914 -18.609 1.00 65.75 272 GLY A CA 1
ATOM 2125 C C . GLY A 1 272 ? 13.103 10.699 -17.214 1.00 65.75 272 GLY A C 1
ATOM 2126 O O . GLY A 1 272 ? 11.902 10.909 -17.061 1.00 65.75 272 GLY A O 1
ATOM 2127 N N . PHE A 1 273 ? 13.930 10.318 -16.229 1.00 68.81 273 PHE A N 1
ATOM 2128 C CA . PHE A 1 273 ? 13.539 10.092 -14.831 1.00 68.81 273 PHE A CA 1
ATOM 2129 C C . PHE A 1 273 ? 14.427 10.820 -13.789 1.00 68.81 273 PHE A C 1
ATOM 2131 O O . PHE A 1 273 ? 14.479 10.405 -12.625 1.00 68.81 273 PHE A O 1
ATOM 2138 N N . ARG A 1 274 ? 15.160 11.879 -14.185 1.00 71.00 274 ARG A N 1
ATOM 2139 C CA . ARG A 1 274 ? 16.107 12.659 -13.342 1.00 71.00 274 ARG A CA 1
ATOM 2140 C C . ARG A 1 274 ? 16.990 11.792 -12.416 1.00 71.00 274 ARG A C 1
ATOM 2142 O O . ARG A 1 274 ? 17.902 11.129 -12.895 1.00 71.00 274 ARG A O 1
ATOM 2149 N N . TYR A 1 275 ? 16.735 11.799 -11.101 1.00 66.56 275 TYR A N 1
ATOM 2150 C CA . TYR A 1 275 ? 17.574 11.168 -10.071 1.00 66.56 275 TYR A CA 1
ATOM 2151 C C . TYR A 1 275 ? 17.527 9.634 -10.086 1.00 66.56 275 TYR A C 1
ATOM 2153 O O . TYR A 1 275 ? 18.502 8.990 -9.712 1.00 66.56 275 TYR A O 1
ATOM 2161 N N . HIS A 1 276 ? 16.428 9.035 -10.557 1.00 71.75 276 HIS A N 1
ATOM 2162 C CA . HIS A 1 276 ? 16.276 7.573 -10.628 1.00 71.75 276 HIS A CA 1
ATOM 2163 C C . HIS A 1 276 ? 16.507 7.016 -12.033 1.00 71.75 276 HIS A C 1
ATOM 2165 O O . HIS A 1 276 ? 16.244 5.843 -12.281 1.00 71.75 276 HIS A O 1
ATOM 2171 N N . ASN A 1 277 ? 16.993 7.843 -12.956 1.00 78.19 277 ASN A N 1
ATOM 2172 C CA . ASN A 1 277 ? 17.086 7.533 -14.377 1.00 78.19 277 ASN A CA 1
ATOM 2173 C C . ASN A 1 277 ? 17.794 6.211 -14.682 1.00 78.19 277 ASN A C 1
ATOM 2175 O O . ASN A 1 277 ? 17.240 5.382 -15.400 1.00 78.19 277 ASN A O 1
ATOM 2179 N N . ASN A 1 278 ? 18.933 5.953 -14.044 1.00 81.88 278 ASN A N 1
ATOM 2180 C CA . ASN A 1 278 ? 19.672 4.707 -14.242 1.00 81.88 278 ASN A CA 1
ATOM 2181 C C . ASN A 1 278 ? 18.919 3.498 -13.674 1.00 81.88 278 ASN A C 1
ATOM 2183 O O . ASN A 1 278 ? 18.766 2.486 -14.355 1.00 81.88 278 ASN A O 1
ATOM 2187 N N . SER A 1 279 ? 18.388 3.616 -12.455 1.00 82.44 279 SER A N 1
ATOM 2188 C CA . SER A 1 279 ? 17.641 2.539 -11.794 1.00 82.44 279 SER A CA 1
ATOM 2189 C C . SER A 1 279 ? 16.359 2.180 -12.546 1.00 82.44 279 SER A C 1
ATOM 2191 O O . SER A 1 279 ? 16.023 1.002 -12.673 1.00 82.44 279 SER A O 1
ATOM 2193 N N . VAL A 1 280 ? 15.649 3.181 -13.071 1.00 81.50 280 VAL A N 1
ATOM 2194 C CA . VAL A 1 280 ? 14.442 2.977 -13.878 1.00 81.50 280 VAL A CA 1
ATOM 2195 C C . VAL A 1 280 ? 14.792 2.318 -15.203 1.00 81.50 280 VAL A C 1
ATOM 2197 O O . VAL A 1 280 ? 14.201 1.295 -15.544 1.00 81.50 280 VAL A O 1
ATOM 2200 N N . ALA A 1 281 ? 15.780 2.853 -15.922 1.00 87.50 281 ALA A N 1
ATOM 2201 C CA . ALA A 1 281 ? 16.224 2.305 -17.197 1.00 87.50 281 ALA A CA 1
ATOM 2202 C C . ALA A 1 281 ? 16.692 0.845 -17.073 1.00 87.50 281 ALA A C 1
ATOM 2204 O O . ALA A 1 281 ? 16.362 0.011 -17.921 1.00 87.50 281 ALA A O 1
ATOM 2205 N N . LEU A 1 282 ? 17.416 0.515 -15.998 1.00 88.75 282 LEU A N 1
ATOM 2206 C CA . LEU A 1 282 ? 17.885 -0.843 -15.731 1.00 88.75 282 LEU A CA 1
ATOM 2207 C C . LEU A 1 282 ? 16.712 -1.796 -15.471 1.00 88.75 282 LEU A C 1
ATOM 2209 O O . LEU A 1 282 ? 16.626 -2.860 -16.083 1.00 88.75 282 LEU A O 1
ATOM 2213 N N . ARG A 1 283 ? 15.753 -1.396 -14.626 1.00 87.44 283 ARG A N 1
ATOM 2214 C CA . ARG A 1 283 ? 14.555 -2.202 -14.338 1.00 87.44 283 ARG A CA 1
ATOM 2215 C C . ARG A 1 283 ? 13.650 -2.380 -15.556 1.00 87.44 283 ARG A C 1
ATOM 2217 O O . ARG A 1 283 ? 13.035 -3.437 -15.685 1.00 87.44 283 ARG A O 1
ATOM 2224 N N . ILE A 1 284 ? 13.592 -1.401 -16.459 1.00 87.31 284 ILE A N 1
ATOM 2225 C CA . ILE A 1 284 ? 12.886 -1.527 -17.743 1.00 87.31 284 ILE A CA 1
ATOM 2226 C C . ILE A 1 284 ? 13.554 -2.591 -18.626 1.00 87.31 284 ILE A C 1
ATOM 2228 O O . ILE A 1 284 ? 12.856 -3.457 -19.154 1.00 87.31 284 ILE A O 1
ATOM 2232 N N . GLY A 1 285 ? 14.887 -2.593 -18.728 1.00 88.25 285 GLY A N 1
ATOM 2233 C CA . GLY A 1 285 ? 15.625 -3.634 -19.456 1.00 88.25 285 GLY A CA 1
ATOM 2234 C C . GLY A 1 285 ? 15.437 -5.029 -18.851 1.00 88.25 285 GLY A C 1
ATOM 2235 O O . GLY A 1 285 ? 15.195 -6.000 -19.567 1.00 88.25 285 GLY A O 1
ATOM 2236 N N . MET A 1 286 ? 15.433 -5.135 -17.519 1.00 88.56 286 MET A N 1
ATOM 2237 C CA . MET A 1 286 ? 15.124 -6.395 -16.830 1.00 88.56 286 MET A CA 1
ATOM 2238 C C . MET A 1 286 ? 13.691 -6.873 -17.098 1.00 88.56 286 MET A C 1
ATOM 2240 O O . MET A 1 286 ? 13.465 -8.064 -17.305 1.00 88.56 286 MET A O 1
ATOM 2244 N N . LEU A 1 287 ? 12.710 -5.963 -17.088 1.00 84.88 287 LEU A N 1
ATOM 2245 C CA . LEU A 1 287 ? 11.315 -6.290 -17.388 1.00 84.88 287 LEU A CA 1
ATOM 2246 C C . LEU A 1 287 ? 11.159 -6.800 -18.827 1.00 84.88 287 LEU A C 1
ATOM 2248 O O . LEU A 1 287 ? 10.450 -7.783 -19.044 1.00 84.88 287 LEU A O 1
ATOM 2252 N N . PHE A 1 288 ? 11.851 -6.177 -19.784 1.00 86.31 288 PHE A N 1
ATOM 2253 C CA . PHE A 1 288 ? 11.909 -6.646 -21.168 1.00 86.31 288 PHE A CA 1
ATOM 2254 C C . PHE A 1 288 ? 12.415 -8.097 -21.247 1.00 86.31 288 PHE A C 1
ATOM 2256 O O . PHE A 1 288 ? 11.733 -8.957 -21.801 1.00 86.31 288 PHE A O 1
ATOM 2263 N N . LEU A 1 289 ? 13.553 -8.404 -20.616 1.00 86.19 289 LEU A N 1
ATOM 2264 C CA . LEU A 1 289 ? 14.118 -9.760 -20.622 1.00 86.19 289 LEU A CA 1
ATOM 2265 C C . LEU A 1 289 ? 13.203 -10.782 -19.945 1.00 86.19 289 LEU A C 1
ATOM 2267 O O . LEU A 1 289 ? 13.012 -11.879 -20.471 1.00 86.19 289 LEU A O 1
ATOM 2271 N N . LYS A 1 290 ? 12.558 -10.414 -18.832 1.00 83.69 290 LYS A N 1
ATOM 2272 C CA . LYS A 1 290 ? 11.555 -11.276 -18.189 1.00 83.69 290 LYS A CA 1
ATOM 2273 C C . LYS A 1 290 ? 10.418 -11.652 -19.138 1.00 83.69 290 LYS A C 1
ATOM 2275 O O . LYS A 1 290 ? 9.977 -12.797 -19.122 1.00 83.69 290 LYS A O 1
ATOM 2280 N N . ARG A 1 291 ? 9.966 -10.726 -19.993 1.00 81.25 291 ARG A N 1
ATOM 2281 C CA . ARG A 1 291 ? 8.940 -11.013 -21.013 1.00 81.25 291 ARG A CA 1
ATOM 2282 C C . ARG A 1 291 ? 9.425 -11.959 -22.103 1.00 81.25 291 ARG A C 1
ATOM 2284 O O . ARG A 1 291 ? 8.619 -12.718 -22.627 1.00 81.25 291 ARG A O 1
ATOM 2291 N N . CYS A 1 292 ? 10.719 -11.953 -22.401 1.00 80.88 292 CYS A N 1
ATOM 2292 C CA . CYS A 1 292 ? 11.319 -12.895 -23.341 1.00 80.88 292 CYS A CA 1
ATOM 2293 C C . CYS A 1 292 ? 11.717 -14.240 -22.692 1.00 80.88 292 CYS A C 1
ATOM 2295 O O . CYS A 1 292 ? 12.411 -15.040 -23.316 1.00 80.88 292 CYS A O 1
ATOM 2297 N N . GLY A 1 293 ? 11.270 -14.514 -21.458 1.00 81.06 293 GLY A N 1
ATOM 2298 C CA . GLY A 1 293 ? 11.468 -15.804 -20.784 1.00 81.06 293 GLY A CA 1
ATOM 2299 C C . GLY A 1 293 ? 12.759 -15.916 -19.971 1.00 81.06 293 GLY A C 1
ATOM 2300 O O . GLY A 1 293 ? 13.156 -17.021 -19.598 1.00 81.06 293 GLY A O 1
ATOM 2301 N N . TYR A 1 294 ? 13.423 -14.796 -19.686 1.00 87.56 294 TYR A N 1
ATOM 2302 C CA . TYR A 1 294 ? 14.608 -14.781 -18.835 1.00 87.56 294 TYR A CA 1
ATOM 2303 C C . TYR A 1 294 ? 14.234 -14.668 -17.354 1.00 87.56 294 TYR A C 1
ATOM 2305 O O . TYR A 1 294 ? 13.277 -13.990 -16.969 1.00 87.56 294 TYR A O 1
ATOM 2313 N N . SER A 1 295 ? 15.033 -15.299 -16.503 1.00 85.56 295 SER A N 1
ATOM 2314 C CA . SER A 1 295 ? 14.993 -15.139 -15.053 1.00 85.56 295 SER A CA 1
ATOM 2315 C C . SER A 1 295 ? 16.233 -14.389 -14.564 1.00 85.56 295 SER A C 1
ATOM 2317 O O . SER A 1 295 ? 17.220 -14.269 -15.288 1.00 85.56 295 SER A O 1
ATOM 2319 N N . PHE A 1 296 ? 16.158 -13.833 -13.356 1.00 85.38 296 PHE A N 1
ATOM 2320 C CA . PHE A 1 296 ? 17.248 -13.084 -12.735 1.00 85.38 296 PHE A CA 1
ATOM 2321 C C . PHE A 1 296 ? 17.481 -13.627 -11.332 1.00 85.38 296 PHE A C 1
ATOM 2323 O O . PHE A 1 296 ? 16.519 -13.765 -10.569 1.00 85.38 296 PHE A O 1
ATOM 2330 N N . ASP A 1 297 ? 18.741 -13.877 -10.987 1.00 79.44 297 ASP A N 1
ATOM 2331 C CA . ASP A 1 297 ? 19.128 -14.143 -9.606 1.00 79.44 297 ASP A CA 1
ATOM 2332 C C . ASP A 1 297 ? 19.082 -12.829 -8.820 1.00 79.44 297 ASP A C 1
ATOM 2334 O O . ASP A 1 297 ? 19.776 -11.857 -9.131 1.00 79.44 297 ASP A O 1
ATOM 2338 N N . ARG A 1 298 ? 18.226 -12.797 -7.797 1.00 75.94 298 ARG A N 1
ATOM 2339 C CA . ARG A 1 298 ? 18.039 -11.622 -6.953 1.00 75.94 298 ARG A CA 1
ATOM 2340 C C . ARG A 1 298 ? 19.332 -11.220 -6.240 1.00 75.94 298 ARG A C 1
ATOM 2342 O O . ARG A 1 298 ? 19.619 -10.029 -6.184 1.00 75.94 298 ARG A O 1
ATOM 2349 N N . ASN A 1 299 ? 20.101 -12.187 -5.743 1.00 73.38 299 ASN A N 1
ATOM 2350 C CA . ASN A 1 299 ? 21.326 -11.915 -4.995 1.00 73.38 299 ASN A CA 1
ATOM 2351 C C . ASN A 1 299 ? 22.394 -11.339 -5.927 1.00 73.38 299 ASN A C 1
ATOM 2353 O O . ASN A 1 299 ? 23.016 -10.331 -5.607 1.00 73.38 299 ASN A O 1
ATOM 2357 N N . PHE A 1 300 ? 22.528 -11.902 -7.133 1.00 81.62 300 PHE A N 1
ATOM 2358 C CA . PHE A 1 300 ? 23.465 -11.382 -8.127 1.00 81.62 300 PHE A CA 1
ATOM 2359 C C . PHE A 1 300 ? 23.161 -9.926 -8.492 1.00 81.62 300 PHE A C 1
ATOM 2361 O O . PHE A 1 300 ? 24.067 -9.097 -8.505 1.00 81.62 300 PHE A O 1
ATOM 2368 N N . VAL A 1 301 ? 21.891 -9.608 -8.770 1.00 82.38 301 VAL A N 1
ATOM 2369 C CA . VAL A 1 301 ? 21.472 -8.256 -9.171 1.00 82.38 301 VAL A CA 1
ATOM 2370 C C . VAL A 1 301 ? 21.697 -7.231 -8.056 1.00 82.38 301 VAL A C 1
ATOM 2372 O O . VAL A 1 301 ? 22.066 -6.097 -8.353 1.00 82.38 301 VAL A O 1
ATOM 2375 N N . GLU A 1 302 ? 21.471 -7.609 -6.795 1.00 77.62 302 GLU A N 1
ATOM 2376 C CA . GLU A 1 302 ? 21.663 -6.718 -5.644 1.00 77.62 302 GLU A CA 1
ATOM 2377 C C . GLU A 1 302 ? 23.157 -6.506 -5.318 1.00 77.62 302 GLU A C 1
ATOM 2379 O O . GLU A 1 302 ? 23.556 -5.387 -4.999 1.00 77.62 302 GLU A O 1
ATOM 2384 N N . GLU A 1 303 ? 23.996 -7.539 -5.450 1.00 82.19 303 GLU A N 1
ATOM 2385 C CA . GLU A 1 303 ? 25.419 -7.487 -5.075 1.00 82.19 303 GLU A CA 1
ATOM 2386 C C . GLU A 1 303 ? 26.349 -7.011 -6.202 1.00 82.19 303 GLU A C 1
ATOM 2388 O O . GLU A 1 303 ? 27.448 -6.525 -5.935 1.00 82.19 303 GLU A O 1
ATOM 2393 N N . ASN A 1 304 ? 25.929 -7.132 -7.465 1.00 85.88 304 ASN A N 1
ATOM 2394 C CA . ASN A 1 304 ? 26.777 -6.869 -8.628 1.00 85.88 304 ASN A CA 1
ATOM 2395 C C . ASN A 1 304 ? 26.096 -5.891 -9.593 1.00 85.88 304 ASN A C 1
ATOM 2397 O O . ASN A 1 304 ? 25.703 -6.307 -10.681 1.00 85.88 304 ASN A O 1
ATOM 2401 N N . PRO A 1 305 ? 25.929 -4.600 -9.253 1.00 85.62 305 PRO A N 1
ATOM 2402 C CA . PRO A 1 305 ? 25.394 -3.619 -10.196 1.00 85.62 305 PRO A CA 1
ATOM 2403 C C . PRO A 1 305 ? 26.326 -3.440 -11.414 1.00 85.62 305 PRO A C 1
ATOM 2405 O O . PRO A 1 305 ? 27.530 -3.701 -11.317 1.00 85.62 305 PRO A O 1
ATOM 2408 N N . PRO A 1 306 ? 25.809 -2.989 -12.573 1.00 86.88 306 PRO A N 1
ATOM 2409 C CA . PRO A 1 306 ? 26.642 -2.741 -13.748 1.00 86.88 306 PRO A CA 1
ATOM 2410 C C . PRO A 1 306 ? 27.725 -1.696 -13.439 1.00 86.88 306 PRO A C 1
ATOM 2412 O O . PRO A 1 306 ? 27.445 -0.642 -12.869 1.00 86.88 306 PRO A O 1
ATOM 2415 N N . ALA A 1 307 ? 28.970 -1.993 -13.826 1.00 81.94 307 ALA A N 1
ATOM 2416 C CA . ALA A 1 307 ? 30.133 -1.147 -13.536 1.00 81.94 307 ALA A CA 1
ATOM 2417 C C . ALA A 1 307 ? 30.091 0.202 -14.276 1.00 81.94 307 ALA A C 1
ATOM 2419 O O . ALA A 1 307 ? 30.580 1.212 -13.772 1.00 81.94 307 ALA A O 1
ATOM 2420 N N . ALA A 1 308 ? 29.486 0.216 -15.462 1.00 86.38 308 ALA A N 1
ATOM 2421 C CA . ALA A 1 308 ? 29.223 1.405 -16.253 1.00 86.38 308 ALA A CA 1
ATOM 2422 C C . ALA A 1 308 ? 27.889 1.251 -16.998 1.00 86.38 308 ALA A C 1
ATOM 2424 O O . ALA A 1 308 ? 27.329 0.158 -17.095 1.00 86.38 308 ALA A O 1
ATOM 2425 N N . HIS A 1 309 ? 27.363 2.375 -17.477 1.00 85.62 309 HIS A N 1
ATOM 2426 C CA . HIS A 1 309 ? 26.033 2.469 -18.084 1.00 85.62 309 HIS A CA 1
ATOM 2427 C C . HIS A 1 309 ? 26.088 2.605 -19.614 1.00 85.62 309 HIS A C 1
ATOM 2429 O O . HIS A 1 309 ? 25.087 2.958 -20.232 1.00 85.62 309 HIS A O 1
ATOM 2435 N N . ASP A 1 310 ? 27.249 2.359 -20.222 1.00 89.44 310 ASP A N 1
ATOM 2436 C CA . ASP A 1 310 ? 27.394 2.243 -21.671 1.00 89.44 310 ASP A CA 1
ATOM 2437 C C . ASP A 1 310 ? 26.834 0.904 -22.183 1.00 89.44 310 ASP A C 1
ATOM 2439 O O . ASP A 1 310 ? 26.603 -0.039 -21.422 1.00 89.44 310 ASP A O 1
ATOM 2443 N N . TYR A 1 311 ? 26.602 0.830 -23.493 1.00 88.06 311 TYR A N 1
ATOM 2444 C CA . TYR A 1 311 ? 25.990 -0.331 -24.136 1.00 88.06 311 TYR A CA 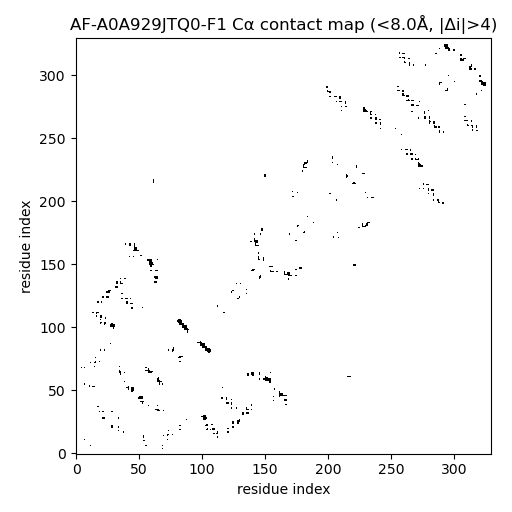1
ATOM 2445 C C . TYR A 1 311 ? 26.728 -1.654 -23.866 1.00 88.06 311 TYR A C 1
ATOM 2447 O O . TYR A 1 311 ? 26.079 -2.644 -23.530 1.00 88.06 311 TYR A O 1
ATOM 2455 N N . GLU A 1 312 ? 28.056 -1.680 -24.000 1.00 89.06 312 GLU A N 1
ATOM 2456 C CA . GLU A 1 312 ? 28.852 -2.909 -23.885 1.00 89.06 312 GLU A CA 1
ATOM 2457 C C . GLU A 1 312 ? 28.824 -3.428 -22.443 1.00 89.06 312 GLU A C 1
ATOM 2459 O O . GLU A 1 312 ? 28.519 -4.599 -22.207 1.00 89.06 312 GLU A O 1
ATOM 2464 N N . SER A 1 313 ? 29.012 -2.531 -21.469 1.00 90.38 313 SER A N 1
ATOM 2465 C CA . SER A 1 313 ? 28.917 -2.858 -20.041 1.00 90.38 313 SER A CA 1
ATOM 2466 C C . SER A 1 313 ? 27.537 -3.394 -19.651 1.00 90.38 313 SER A C 1
ATOM 2468 O O . SER A 1 313 ? 27.437 -4.358 -18.888 1.00 90.38 313 SER A O 1
ATOM 2470 N N . LEU A 1 314 ? 26.463 -2.799 -20.183 1.00 90.62 314 LEU A N 1
ATOM 2471 C CA . LEU A 1 314 ? 25.090 -3.246 -19.938 1.00 90.62 314 LEU A CA 1
ATOM 2472 C C . LEU A 1 314 ? 24.801 -4.601 -20.588 1.00 90.62 314 LEU A C 1
ATOM 2474 O O . LEU A 1 314 ? 24.172 -5.449 -19.955 1.00 90.62 314 LEU A O 1
ATOM 2478 N N . ARG A 1 315 ? 25.266 -4.831 -21.822 1.00 91.75 315 ARG A N 1
ATOM 2479 C CA . ARG A 1 315 ? 25.110 -6.113 -22.525 1.00 91.75 315 ARG A CA 1
ATOM 2480 C C . ARG A 1 315 ? 25.786 -7.239 -21.750 1.00 91.75 315 ARG A C 1
ATOM 2482 O O . ARG A 1 315 ? 25.151 -8.254 -21.465 1.00 91.75 315 ARG A O 1
ATOM 2489 N N . ASP A 1 316 ? 27.039 -7.034 -21.363 1.00 90.81 316 ASP A N 1
ATOM 2490 C CA . ASP A 1 316 ? 27.823 -8.021 -20.620 1.00 90.81 316 ASP A CA 1
ATOM 2491 C C . ASP A 1 316 ? 27.253 -8.255 -19.214 1.00 90.81 316 ASP A C 1
ATOM 2493 O O . ASP A 1 316 ? 27.316 -9.362 -18.672 1.00 90.81 316 ASP A O 1
ATOM 2497 N N . TRP A 1 317 ? 26.674 -7.221 -18.598 1.00 93.56 317 TRP A N 1
ATOM 2498 C CA . TRP A 1 317 ? 25.958 -7.365 -17.337 1.00 93.56 317 TRP A CA 1
ATOM 2499 C C . TRP A 1 317 ? 24.681 -8.193 -17.497 1.00 93.56 317 TRP A C 1
ATOM 2501 O O . TRP A 1 317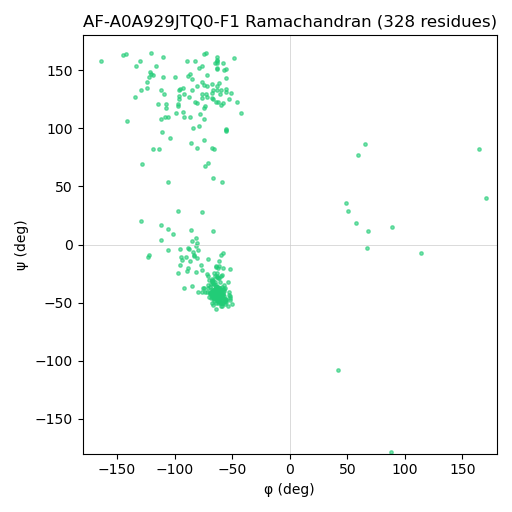 ? 24.528 -9.185 -16.790 1.00 93.56 317 TRP A O 1
ATOM 2511 N N . PHE A 1 318 ? 23.799 -7.863 -18.448 1.00 92.50 318 PHE A N 1
ATOM 2512 C CA . PHE A 1 318 ? 22.573 -8.628 -18.695 1.00 92.50 318 PHE A CA 1
ATOM 2513 C C . PHE A 1 318 ? 22.863 -10.087 -19.063 1.00 92.50 318 PHE A C 1
ATOM 2515 O O . PHE A 1 318 ? 22.166 -10.979 -18.580 1.00 92.50 318 PHE A O 1
ATOM 2522 N N . GLY A 1 319 ? 23.910 -10.345 -19.852 1.00 89.75 319 GLY A N 1
ATOM 2523 C CA . GLY A 1 319 ? 24.332 -11.701 -20.216 1.00 89.75 319 GLY A CA 1
ATOM 2524 C C . GLY A 1 319 ? 24.789 -12.556 -19.029 1.00 89.75 319 GLY A C 1
ATOM 2525 O O . GLY A 1 319 ? 24.655 -13.773 -19.073 1.00 89.75 319 GLY A O 1
ATOM 2526 N N . ARG A 1 320 ? 25.291 -11.935 -17.952 1.00 88.69 320 ARG A N 1
ATOM 2527 C CA . ARG A 1 320 ? 25.668 -12.627 -16.704 1.00 88.69 320 ARG A CA 1
ATOM 2528 C C . ARG A 1 320 ? 24.533 -12.678 -15.685 1.00 88.69 320 ARG A C 1
ATOM 2530 O O . ARG A 1 320 ? 24.391 -13.668 -14.979 1.00 88.69 320 ARG A O 1
ATOM 2537 N N . ALA A 1 321 ? 23.748 -11.606 -15.600 1.00 85.50 321 ALA A N 1
ATOM 2538 C CA . ALA A 1 321 ? 22.692 -11.428 -14.607 1.00 85.50 321 ALA A CA 1
ATOM 2539 C C . ALA A 1 321 ? 21.417 -12.218 -14.920 1.00 85.50 321 ALA A C 1
ATOM 2541 O O . ALA A 1 321 ? 20.562 -12.368 -14.043 1.00 85.50 321 ALA A O 1
ATOM 2542 N N . SER A 1 322 ? 21.255 -12.665 -16.168 1.00 88.19 322 SER A N 1
ATOM 2543 C CA . SER A 1 322 ? 20.046 -13.332 -16.632 1.00 88.19 322 SER A CA 1
ATOM 2544 C C . SER A 1 322 ? 20.329 -14.722 -17.188 1.00 88.19 322 SER A C 1
ATOM 2546 O O . SER A 1 322 ? 21.346 -14.962 -17.834 1.00 88.19 322 SER A O 1
ATOM 2548 N N . SER A 1 323 ? 19.397 -15.640 -16.955 1.00 88.06 323 SER A N 1
ATOM 2549 C CA . SER A 1 323 ? 19.401 -16.979 -17.538 1.00 88.06 323 SER A CA 1
ATOM 2550 C C . SER A 1 323 ? 18.095 -17.201 -18.287 1.00 88.06 323 SER A C 1
ATOM 2552 O O . SER A 1 323 ? 17.015 -16.852 -17.800 1.00 88.06 323 SER A O 1
ATOM 2554 N N . ARG A 1 324 ? 18.178 -17.751 -19.501 1.00 83.94 324 ARG A N 1
ATOM 2555 C CA . ARG A 1 324 ? 16.986 -18.112 -20.266 1.00 83.94 324 ARG A CA 1
ATOM 2556 C C . ARG A 1 324 ? 16.421 -19.398 -19.683 1.00 83.94 324 ARG A C 1
ATOM 2558 O O . ARG A 1 324 ? 17.142 -20.385 -19.549 1.00 83.94 324 ARG A O 1
ATOM 2565 N N . ASN A 1 325 ? 15.141 -19.389 -19.326 1.00 75.56 325 ASN A N 1
ATOM 2566 C CA . ASN A 1 325 ? 14.472 -20.615 -18.927 1.00 75.56 325 ASN A CA 1
ATOM 2567 C C . ASN A 1 325 ? 14.212 -21.436 -20.193 1.00 75.56 325 ASN A C 1
ATOM 2569 O O . ASN A 1 325 ? 13.167 -21.294 -20.824 1.00 75.56 325 ASN A O 1
ATOM 2573 N N . ASP A 1 326 ? 15.163 -22.287 -20.571 1.00 54.16 326 ASP A N 1
ATOM 2574 C CA . ASP A 1 326 ? 14.981 -23.289 -21.622 1.00 54.16 326 ASP A CA 1
ATOM 2575 C C . ASP A 1 326 ? 14.098 -24.418 -21.075 1.00 54.16 326 ASP A C 1
ATOM 2577 O O . ASP A 1 326 ? 14.531 -25.533 -20.799 1.00 54.16 326 ASP A O 1
ATOM 2581 N N . SER A 1 327 ? 12.833 -24.102 -20.822 1.00 43.97 327 SER A N 1
ATOM 2582 C CA . SER A 1 327 ? 11.798 -25.086 -20.541 1.00 43.97 327 SER A CA 1
ATOM 2583 C C . SER A 1 327 ? 10.795 -25.012 -21.684 1.00 43.97 327 SER A C 1
ATOM 2585 O O . SER A 1 327 ? 10.234 -23.936 -21.908 1.00 43.97 327 SER A O 1
ATOM 2587 N N . PRO A 1 328 ? 10.558 -26.102 -22.433 1.00 39.47 328 PRO A N 1
ATOM 2588 C CA . PRO A 1 328 ? 9.446 -26.125 -23.365 1.00 39.47 328 PRO A CA 1
ATOM 2589 C C . PRO A 1 328 ? 8.170 -25.912 -22.544 1.00 39.47 328 PRO A C 1
ATOM 2591 O O . PRO A 1 328 ? 7.900 -26.659 -21.602 1.00 39.47 328 PRO A O 1
ATOM 2594 N N . HIS A 1 329 ? 7.428 -24.847 -22.849 1.00 34.66 329 HIS A N 1
ATOM 2595 C CA . HIS A 1 329 ? 6.077 -24.687 -22.322 1.00 34.66 329 HIS A CA 1
ATOM 2596 C C . HIS A 1 329 ? 5.254 -25.940 -22.694 1.00 34.66 329 HIS A C 1
ATOM 2598 O O . HIS A 1 329 ? 5.358 -26.376 -23.845 1.00 34.66 329 HIS A O 1
ATOM 2604 N N . PRO A 1 330 ? 4.492 -26.536 -21.757 1.00 35.53 330 PRO A N 1
ATOM 2605 C CA . PRO A 1 330 ? 3.509 -27.568 -22.081 1.00 35.53 330 PRO A CA 1
ATOM 2606 C C . PRO A 1 330 ? 2.385 -27.038 -22.976 1.00 35.53 330 PRO A C 1
ATOM 2608 O O . PRO A 1 330 ? 2.059 -25.829 -22.870 1.00 35.53 330 PRO A O 1
#

Foldseek 3Di:
DDDPDDDDPVLLVLLLLLLQQLLAQFPFAAPLLSQLLLVLLQLLLCQVPVDGSHPFWFAQALQFTGGPVSVVSLVVCVVVVQKDWDFDDDPPDPPPPHTGIHIHGPDPNDPPDDPSSVVSSVVSCVVPRPPDSVVSSQQRCQFPQNLVDDHRDTRDPNVDDRHPSRSGRDDLVRSCVSLVLEPDDPPPVPDPPDDDDDQLDDDLSVLVVQLQVVLSDDDRNRDPPVCSQAYSVQLVVLSVQLPDDPPPPDPPPQDLLLSLLSSLLSQQPVSRRPPCSNVSSNVSSVSSVVSVQKDFDPVCCVPPPQPDSHSVSSSVSCVVGIDHPPDPDD

pLDDT: mean 77.58, std 17.18, range [34.12, 97.5]

Nearest PDB structures (foldseek):
  6i7h-assembly1_A-2  TM=3.519E-01  e=2.350E-01  Homo sapiens
  5jj6-assembly3_B  TM=3.728E-01  e=1.024E+00  Caenorhabditis elegans
  6i7k-assembly1_A  TM=2.825E-01  e=2.737E-01  Homo sapiens
  7b80-assembly1_A  TM=2.869E-01  e=3.187E-01  Homo sapiens
  6zmd-assembly1_B  TM=2.800E-01  e=7.554E-01  Homo sapiens

Mean predicted aligned error: 13.72 Å

Secondary structure (DSSP, 8-state):
--------HHHHHHHHHHHHHHHHH-SS--HHHHHHHHHHHHHHHHHHHSS-S--PPPEEETTEEE-THHHHHHHHHHHTTSEEEEEE--TTS-TTSPPEEEEEESS---TTS-HHHHHHHHHHHHHHTTS-HHHHHHHHTTBHHHHHSPTTSB--GGGS---GGGGSBPPHHHHHHHTT-B---TTTTS---SS---TTPPPHHHHHHHHHHHHTSSS--S--TT---B-HHHHHHHHHHHHSPPSS-------HHHHHHHHHHHHHTTTTTGGGHHHHHHHHHHHHHHHTTEEE-HHHHHH---S--SHHHHHHHHHHHEEE------

Sequence (330 aa):
MEVDYTMDQEEKDVIKNLIVYLGCTVSHLQEVKLNKLIYVAHLYHYSNYGLLLTKTPFLNFSHGPHASALRSVINEQLESNSMRLEISRSETEPPYSNPCIIIKSCVMKDERLSNQCLNTMKEVVEDWGDKTFRQVLDYTTRTIPFISTPYKDAIELISIQPSESLKCALTLPERVSLHKFIKTPEGAVGKAGGRNNGACSVSVNEAVEIYLALCGDPPEKIPSKENLGFNARAVLDAFGNACDKNEDGTENYLTDTDRAARLTHSLINPAGFRYHNNSVALRIGMLFLKRCGYSFDRNFVEENPPAAHDYESLRDWFGRASSRNDSPHP